Protein AF-A0A1W2BGN9-F1 (afdb_monomer)

Solvent-accessible surface area (backbone atoms only — not comparable to full-atom values): 10386 Å² total; per-residue (Å²): 134,84,78,80,72,72,84,60,75,55,76,46,72,67,52,47,51,52,52,50,52,49,53,53,48,46,47,67,77,37,52,77,79,39,50,66,41,35,51,36,21,44,53,40,49,55,50,46,59,75,46,43,59,67,51,47,56,46,41,65,76,51,52,81,81,44,90,78,50,61,52,50,73,53,83,70,59,63,51,74,54,40,48,52,34,38,30,52,54,71,76,43,70,77,100,63,61,64,51,70,40,65,48,100,88,63,52,59,24,34,68,49,62,49,100,94,43,63,74,58,54,65,88,72,40,35,66,68,77,56,71,68,66,55,75,70,47,44,52,55,51,68,71,40,71,65,69,60,48,52,54,52,50,51,50,52,50,51,41,56,51,39,45,53,52,31,45,58,52,48,54,65,65,47,74,81,110

Organism: NCBI:txid1121400

Structure (mmCIF, N/CA/C/O backbone):
data_AF-A0A1W2BGN9-F1
#
_entry.id   AF-A0A1W2BGN9-F1
#
loop_
_atom_site.group_PDB
_atom_site.id
_atom_site.type_symbol
_atom_site.label_atom_id
_atom_site.label_alt_id
_atom_site.label_comp_id
_atom_site.label_asym_id
_atom_site.label_entity_id
_atom_site.label_seq_id
_atom_site.pdbx_PDB_ins_code
_atom_site.Cartn_x
_atom_site.Cartn_y
_atom_site.Cartn_z
_atom_site.occupancy
_atom_site.B_iso_or_equiv
_atom_site.auth_seq_id
_atom_site.auth_comp_id
_atom_site.auth_asym_id
_atom_site.auth_atom_id
_atom_site.pdbx_PDB_model_num
ATOM 1 N N . MET A 1 1 ? 9.259 30.484 16.133 1.00 34.72 1 MET A N 1
ATOM 2 C CA . MET A 1 1 ? 8.586 29.172 16.224 1.00 34.72 1 MET A CA 1
ATOM 3 C C . MET A 1 1 ? 8.886 28.421 14.941 1.00 34.72 1 MET A C 1
ATOM 5 O O . MET A 1 1 ? 8.302 28.715 13.909 1.00 34.72 1 MET A O 1
ATOM 9 N N . THR A 1 2 ? 9.906 27.571 14.966 1.00 35.53 2 THR A N 1
ATOM 10 C CA . THR A 1 2 ? 10.352 26.779 13.818 1.00 35.53 2 THR A CA 1
ATOM 11 C C . THR A 1 2 ? 9.308 25.706 13.529 1.00 35.53 2 THR A C 1
ATOM 13 O O . THR A 1 2 ? 9.155 24.756 14.292 1.00 35.53 2 THR A O 1
ATOM 16 N N . SER A 1 3 ? 8.550 25.892 12.447 1.00 41.66 3 SER A N 1
ATOM 17 C CA . SER A 1 3 ? 7.684 24.861 11.879 1.00 41.66 3 SER A CA 1
ATOM 18 C C . SER A 1 3 ? 8.555 23.651 11.556 1.00 41.66 3 SER A C 1
ATOM 20 O O . SER A 1 3 ? 9.318 23.681 10.592 1.00 41.66 3 SER A O 1
ATOM 22 N N . GLN A 1 4 ? 8.490 22.600 12.374 1.00 40.00 4 GLN A N 1
ATOM 23 C CA . GLN A 1 4 ? 8.952 21.281 11.962 1.00 40.00 4 GLN A CA 1
ATOM 24 C C . GLN A 1 4 ? 7.988 20.806 10.878 1.00 40.00 4 GLN A C 1
ATOM 26 O O . GLN A 1 4 ? 6.993 20.134 11.147 1.00 40.00 4 GLN A O 1
ATOM 31 N N . THR A 1 5 ? 8.261 21.213 9.642 1.00 46.16 5 THR A N 1
ATOM 32 C CA . THR A 1 5 ? 7.652 20.619 8.462 1.00 46.16 5 THR A CA 1
ATOM 33 C C . THR A 1 5 ? 8.146 19.182 8.441 1.00 46.16 5 THR A C 1
ATOM 35 O O . THR A 1 5 ? 9.273 18.896 8.042 1.00 46.16 5 THR A O 1
ATOM 38 N N . THR A 1 6 ? 7.345 18.276 8.992 1.00 56.75 6 THR A N 1
ATOM 39 C CA . THR A 1 6 ? 7.556 16.847 8.800 1.00 56.75 6 THR A CA 1
ATOM 40 C C . THR A 1 6 ? 7.639 16.626 7.292 1.00 56.75 6 THR A C 1
ATOM 42 O O . THR A 1 6 ? 6.762 17.071 6.555 1.00 56.75 6 THR A O 1
ATOM 45 N N . CYS A 1 7 ? 8.755 16.068 6.821 1.00 74.88 7 CYS A N 1
ATOM 46 C CA . CYS A 1 7 ? 9.012 15.877 5.397 1.00 74.88 7 CYS A CA 1
ATOM 47 C C . CYS A 1 7 ? 8.042 14.810 4.877 1.00 74.88 7 CYS A C 1
ATOM 49 O O . CYS A 1 7 ? 8.311 13.614 4.986 1.00 74.88 7 CYS A O 1
ATOM 51 N N . ILE A 1 8 ? 6.867 15.245 4.417 1.00 82.50 8 ILE A N 1
ATOM 52 C CA . ILE A 1 8 ? 5.877 14.385 3.773 1.00 82.50 8 ILE A CA 1
ATOM 53 C C . ILE A 1 8 ? 6.501 13.921 2.449 1.00 82.50 8 ILE A C 1
ATOM 55 O O . ILE A 1 8 ? 6.816 14.779 1.624 1.00 82.50 8 ILE A O 1
ATOM 59 N N . PRO A 1 9 ? 6.696 12.612 2.216 1.00 86.44 9 PRO A N 1
ATOM 60 C CA . PRO A 1 9 ? 7.229 12.126 0.947 1.00 86.44 9 PRO A CA 1
ATOM 61 C C . PRO A 1 9 ? 6.241 12.413 -0.179 1.00 86.44 9 PRO A C 1
ATOM 63 O O . PRO A 1 9 ? 5.063 12.091 -0.030 1.00 86.44 9 PRO A O 1
ATOM 66 N N . TRP A 1 10 ? 6.704 12.965 -1.300 1.00 90.69 10 TRP A N 1
ATOM 67 C CA . TRP A 1 10 ? 5.844 13.262 -2.451 1.00 90.69 10 TRP A CA 1
ATOM 68 C C . TRP A 1 10 ? 4.665 14.151 -2.039 1.00 90.69 10 TRP A C 1
ATOM 70 O O . TRP A 1 10 ? 3.493 13.776 -2.103 1.00 90.69 10 TRP A O 1
ATOM 80 N N . HIS A 1 11 ? 4.992 15.316 -1.486 1.00 87.56 11 HIS A N 1
ATOM 81 C CA . HIS A 1 11 ? 4.022 16.201 -0.846 1.00 87.56 11 HIS A CA 1
ATOM 82 C C . HIS A 1 11 ? 3.139 16.941 -1.858 1.00 87.56 11 HIS A C 1
ATOM 84 O O . HIS A 1 11 ? 2.014 17.321 -1.533 1.00 87.56 11 HIS A O 1
ATOM 90 N N . ASN A 1 12 ? 3.644 17.161 -3.071 1.00 88.94 12 ASN A N 1
ATOM 91 C CA . ASN A 1 12 ? 2.992 17.973 -4.092 1.00 88.94 12 ASN A CA 1
ATOM 92 C C . ASN A 1 12 ? 2.810 17.213 -5.413 1.00 88.94 12 ASN A C 1
ATOM 94 O O . ASN A 1 12 ? 3.439 16.187 -5.661 1.00 88.94 12 ASN A O 1
ATOM 98 N N . GLU A 1 13 ? 1.943 17.757 -6.266 1.00 89.94 13 GLU A N 1
ATOM 99 C CA . GLU A 1 13 ? 1.585 17.192 -7.572 1.00 89.94 13 GLU A CA 1
ATOM 100 C C . GLU A 1 13 ? 2.807 16.944 -8.469 1.00 89.94 13 GLU A C 1
ATOM 102 O O . GLU A 1 13 ? 2.891 15.913 -9.130 1.00 89.94 13 GLU A O 1
ATOM 107 N N . LYS A 1 14 ? 3.790 17.853 -8.458 1.00 92.38 14 LYS A N 1
ATOM 108 C CA . LYS A 1 14 ? 5.000 17.719 -9.275 1.00 92.38 14 LYS A CA 1
ATOM 109 C C . LYS A 1 14 ? 5.807 16.482 -8.871 1.00 92.38 14 LYS A C 1
ATOM 111 O O . LYS A 1 14 ? 6.185 15.698 -9.733 1.00 92.38 14 LYS A O 1
ATOM 116 N N . GLU A 1 15 ? 6.015 16.272 -7.573 1.00 92.94 15 GLU A N 1
ATOM 117 C CA . GLU A 1 15 ? 6.709 15.083 -7.059 1.00 92.94 15 GLU A CA 1
ATOM 118 C C . GLU A 1 15 ? 5.961 13.782 -7.414 1.00 92.94 15 GLU A C 1
ATOM 120 O O . GLU A 1 15 ? 6.589 12.775 -7.735 1.00 92.94 15 GLU A O 1
ATOM 125 N N . TRP A 1 16 ? 4.623 13.792 -7.425 1.00 93.56 16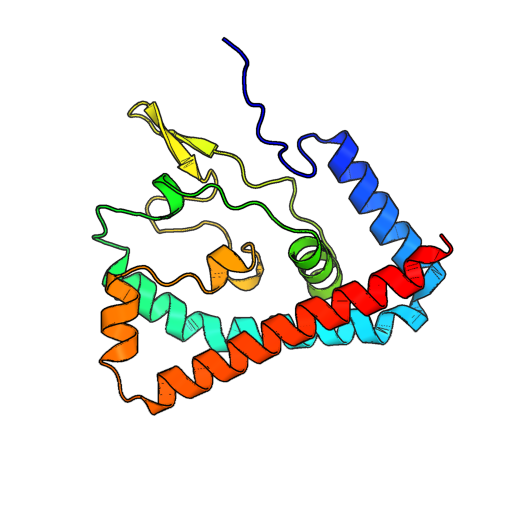 TRP A N 1
ATOM 126 C CA . TRP A 1 16 ? 3.819 12.644 -7.871 1.00 93.56 16 TRP A CA 1
ATOM 127 C C . TRP A 1 16 ? 3.947 12.360 -9.369 1.00 93.56 16 TRP A C 1
ATOM 129 O O . TRP A 1 16 ? 4.056 11.197 -9.776 1.00 93.56 16 TRP A O 1
ATOM 139 N N . GLN A 1 17 ? 3.966 13.406 -10.194 1.00 92.56 17 GLN A N 1
ATOM 140 C CA . GLN A 1 17 ? 4.198 13.284 -11.632 1.00 92.56 17 GLN A CA 1
ATOM 141 C C . GLN A 1 17 ? 5.591 12.718 -11.922 1.00 92.56 17 GLN A C 1
ATOM 143 O O . GLN A 1 17 ? 5.727 11.844 -12.778 1.00 92.56 17 GLN A O 1
ATOM 148 N N . GLU A 1 18 ? 6.607 13.144 -11.167 1.00 94.31 18 GLU A N 1
ATOM 149 C CA . GLU A 1 18 ? 7.974 12.628 -11.280 1.00 94.31 18 GLU A CA 1
ATOM 150 C C . GLU A 1 18 ? 8.055 11.128 -10.954 1.00 94.31 18 GLU A C 1
ATOM 152 O O . GLU A 1 18 ? 8.637 10.376 -11.738 1.00 94.31 18 GLU A O 1
ATOM 157 N N . ILE A 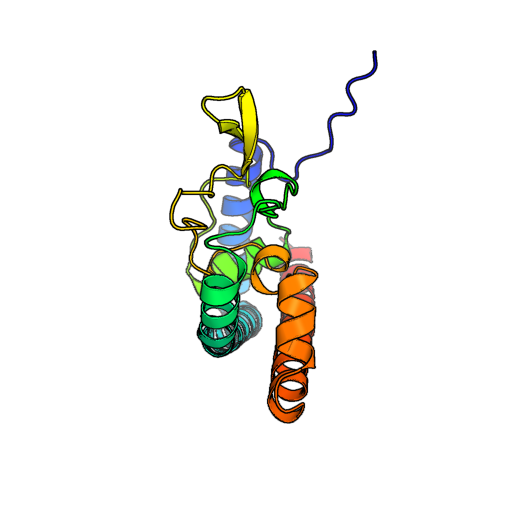1 19 ? 7.418 10.651 -9.873 1.00 94.75 19 ILE A N 1
ATOM 158 C CA . ILE A 1 19 ? 7.355 9.201 -9.583 1.00 94.75 19 ILE 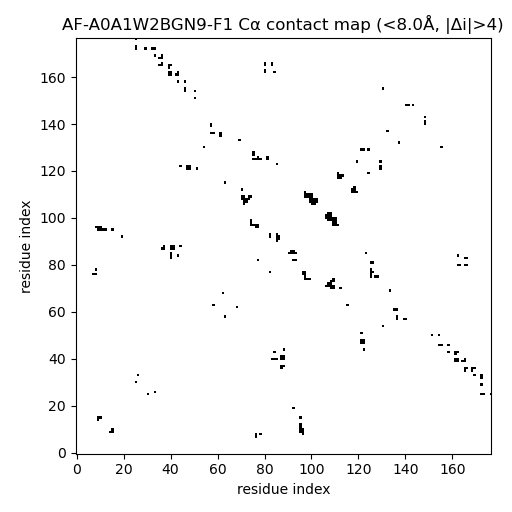A CA 1
ATOM 159 C C . ILE A 1 19 ? 6.652 8.447 -10.707 1.00 94.75 19 ILE A C 1
ATOM 161 O O . ILE A 1 19 ? 7.110 7.380 -11.116 1.00 94.75 19 ILE A O 1
ATOM 165 N N . THR A 1 20 ? 5.520 8.972 -11.177 1.00 94.38 20 THR A N 1
ATOM 166 C CA . THR A 1 20 ? 4.713 8.308 -12.205 1.00 94.38 20 THR A CA 1
ATOM 167 C C . THR A 1 20 ? 5.536 8.138 -13.477 1.00 94.38 20 THR A C 1
ATOM 169 O O . THR A 1 20 ? 5.674 7.025 -13.983 1.00 94.38 20 THR A O 1
ATOM 172 N N . LEU A 1 21 ? 6.185 9.217 -13.927 1.00 94.94 21 LEU A N 1
ATOM 173 C CA . LEU A 1 21 ? 7.069 9.199 -15.087 1.00 94.94 21 LEU A CA 1
ATOM 174 C C . LEU A 1 21 ? 8.262 8.255 -14.891 1.00 94.94 21 LEU A C 1
ATOM 176 O O . LEU A 1 21 ? 8.654 7.558 -15.830 1.00 94.94 21 LEU A O 1
ATOM 180 N N . PHE A 1 22 ? 8.836 8.216 -13.688 1.00 95.44 22 PHE A N 1
ATOM 181 C CA . PHE A 1 22 ? 9.926 7.307 -13.353 1.00 95.44 22 PHE A CA 1
ATOM 182 C C . PHE A 1 22 ? 9.489 5.841 -13.470 1.00 95.44 22 PHE A C 1
ATOM 184 O O . PHE A 1 22 ? 10.146 5.057 -14.157 1.00 95.44 22 PHE A O 1
ATOM 191 N N . PHE A 1 23 ? 8.348 5.473 -12.884 1.00 96.31 23 PHE A N 1
ATOM 192 C CA . PHE A 1 23 ? 7.814 4.110 -12.959 1.00 96.31 23 PHE A CA 1
ATOM 193 C C . PHE A 1 23 ? 7.457 3.715 -14.391 1.00 96.31 23 PHE A C 1
ATOM 195 O O . PHE A 1 23 ? 7.841 2.630 -14.833 1.00 96.31 23 PHE A O 1
ATOM 202 N N . ASP A 1 24 ? 6.808 4.604 -15.143 1.00 95.69 24 ASP A N 1
ATOM 203 C CA . ASP A 1 24 ? 6.480 4.378 -16.551 1.00 95.69 24 ASP A CA 1
ATOM 204 C C . ASP A 1 24 ? 7.738 4.208 -17.412 1.00 95.69 24 ASP A C 1
ATOM 206 O O . ASP A 1 24 ? 7.791 3.340 -18.287 1.00 95.69 24 ASP A O 1
ATOM 210 N N . THR A 1 25 ? 8.781 5.000 -17.152 1.00 95.56 25 THR A N 1
ATOM 211 C CA . THR A 1 25 ? 10.053 4.911 -17.877 1.00 95.56 25 THR A CA 1
ATOM 212 C C . THR A 1 25 ? 10.752 3.590 -17.593 1.00 95.56 25 THR A C 1
ATOM 214 O O . THR A 1 25 ? 11.094 2.877 -18.536 1.00 95.56 25 THR A O 1
ATOM 217 N N . VAL A 1 26 ? 10.895 3.210 -16.320 1.00 95.31 26 VAL A N 1
ATOM 218 C CA . VAL A 1 26 ? 11.497 1.923 -15.938 1.00 95.31 26 VAL A CA 1
ATOM 219 C C . VAL A 1 26 ? 10.686 0.763 -16.519 1.00 95.31 26 VAL A C 1
ATOM 221 O O . VAL A 1 26 ? 11.266 -0.159 -17.092 1.00 95.31 26 VAL A O 1
ATOM 224 N N . LYS A 1 27 ? 9.348 0.831 -16.468 1.00 95.06 27 LYS A N 1
ATOM 225 C CA . LYS A 1 27 ? 8.455 -0.168 -17.073 1.00 95.06 27 LYS A CA 1
ATOM 226 C C . LYS A 1 27 ? 8.654 -0.309 -18.575 1.00 95.06 27 LYS A C 1
ATOM 228 O O . LYS A 1 27 ? 8.687 -1.429 -19.075 1.00 95.06 27 LYS A O 1
ATOM 233 N N . ARG A 1 28 ? 8.802 0.803 -19.292 1.00 94.31 28 ARG A N 1
ATOM 234 C CA . ARG A 1 28 ? 9.023 0.804 -20.742 1.00 94.31 28 ARG A CA 1
ATOM 235 C C . ARG A 1 28 ? 10.402 0.258 -21.115 1.00 94.31 28 ARG A C 1
ATOM 237 O O . ARG A 1 28 ? 10.496 -0.531 -22.047 1.00 94.31 28 ARG A O 1
ATOM 244 N N . VAL A 1 29 ? 11.454 0.668 -20.405 1.00 94.38 29 VAL A N 1
ATOM 245 C CA . VAL A 1 29 ? 12.846 0.289 -20.716 1.00 94.38 29 VAL A CA 1
ATOM 246 C C . VAL A 1 29 ? 13.141 -1.162 -20.321 1.00 94.38 29 VAL A C 1
ATOM 248 O O . VAL A 1 29 ? 13.833 -1.871 -21.047 1.00 94.38 29 VAL A O 1
ATOM 251 N N . HIS A 1 30 ? 12.582 -1.633 -19.204 1.00 93.12 30 HIS A N 1
ATOM 252 C CA . HIS A 1 30 ? 12.888 -2.940 -18.613 1.00 93.12 30 HIS A CA 1
ATOM 253 C C . HIS A 1 30 ? 11.682 -3.887 -18.587 1.00 93.12 30 HIS A C 1
ATOM 255 O O . HIS A 1 30 ? 11.579 -4.716 -17.685 1.00 93.12 30 HIS A O 1
ATOM 261 N N . ALA A 1 31 ? 10.771 -3.779 -19.562 1.00 87.94 31 ALA A N 1
ATOM 262 C CA . ALA A 1 31 ? 9.475 -4.465 -19.555 1.00 87.94 31 ALA A CA 1
ATOM 263 C C . ALA A 1 31 ? 9.561 -5.960 -19.196 1.00 87.94 31 ALA A C 1
ATOM 265 O O . ALA A 1 31 ? 8.872 -6.404 -18.284 1.00 87.94 31 ALA A O 1
ATOM 266 N N . THR A 1 32 ? 10.448 -6.718 -19.849 1.00 89.62 32 THR A N 1
ATOM 267 C CA . THR A 1 32 ? 10.641 -8.157 -19.585 1.00 89.62 32 THR A CA 1
ATOM 268 C C . THR A 1 32 ? 11.406 -8.425 -18.288 1.00 89.62 32 THR A C 1
ATOM 270 O O . THR A 1 32 ? 11.114 -9.368 -17.560 1.00 89.62 32 THR A O 1
ATOM 273 N N . ALA A 1 33 ? 12.377 -7.577 -17.946 1.00 93.75 33 ALA A N 1
ATOM 274 C CA . ALA A 1 33 ? 13.174 -7.740 -16.732 1.00 93.75 33 ALA A CA 1
ATOM 275 C C . ALA A 1 33 ? 12.381 -7.434 -15.445 1.00 93.75 33 ALA A C 1
ATOM 277 O O . ALA A 1 33 ? 12.812 -7.810 -14.354 1.00 93.75 33 ALA A O 1
ATOM 278 N N . LEU A 1 34 ? 11.214 -6.789 -15.563 1.00 95.38 34 LEU A N 1
ATOM 279 C CA . LEU A 1 34 ? 10.298 -6.502 -14.460 1.00 95.38 34 LEU A CA 1
ATOM 280 C C . LEU A 1 34 ? 9.337 -7.644 -14.125 1.00 95.38 34 LEU A C 1
ATOM 282 O O . LEU A 1 34 ? 8.658 -7.549 -13.101 1.00 95.38 34 LEU A O 1
ATOM 286 N N . ASP A 1 35 ? 9.307 -8.732 -14.898 1.00 95.81 35 ASP A N 1
ATOM 287 C CA . ASP A 1 35 ? 8.444 -9.886 -14.613 1.00 95.81 35 ASP A CA 1
ATOM 288 C C . ASP A 1 35 ? 8.549 -10.364 -13.153 1.00 95.81 35 ASP A C 1
ATOM 290 O O . ASP A 1 35 ? 7.510 -10.542 -12.507 1.00 95.81 35 ASP A O 1
ATOM 294 N N . PRO A 1 36 ? 9.750 -10.474 -12.545 1.00 96.62 36 PRO A N 1
ATOM 295 C CA . PRO A 1 36 ? 9.856 -10.805 -11.132 1.00 96.62 36 PRO A CA 1
ATOM 296 C C . PRO A 1 36 ? 9.191 -9.766 -10.221 1.00 96.62 36 PRO A C 1
ATOM 298 O O . PRO A 1 36 ? 8.537 -10.152 -9.261 1.00 96.62 36 PRO A O 1
ATOM 301 N N . VAL A 1 37 ? 9.321 -8.464 -10.492 1.00 97.88 37 VAL A N 1
ATOM 302 C CA . VAL A 1 37 ? 8.690 -7.399 -9.684 1.00 97.88 37 VAL A CA 1
ATOM 303 C C . VAL A 1 37 ? 7.166 -7.535 -9.730 1.00 97.88 37 VAL A C 1
ATOM 305 O O . VAL A 1 37 ? 6.519 -7.547 -8.682 1.00 97.88 37 VAL A O 1
ATOM 308 N N . VAL A 1 38 ? 6.604 -7.743 -10.925 1.00 97.94 38 VAL A N 1
ATOM 309 C CA . VAL A 1 38 ? 5.163 -7.968 -11.127 1.00 97.94 38 VAL A CA 1
ATOM 310 C C . VAL A 1 38 ? 4.690 -9.226 -10.396 1.00 97.94 38 VAL A C 1
ATOM 312 O O . VAL A 1 38 ? 3.648 -9.205 -9.741 1.00 97.94 38 VAL A O 1
ATOM 315 N N . GLN A 1 39 ? 5.460 -10.316 -10.448 1.00 98.12 39 GLN A N 1
ATOM 316 C CA . GLN A 1 39 ? 5.138 -11.548 -9.723 1.00 98.12 39 GLN A CA 1
ATOM 317 C C . GLN A 1 39 ? 5.096 -11.336 -8.205 1.00 98.12 39 GLN A C 1
ATOM 319 O O . GLN A 1 39 ? 4.164 -11.812 -7.559 1.00 98.12 39 GLN A O 1
ATOM 324 N N . HIS A 1 40 ? 6.048 -10.591 -7.629 1.00 98.56 40 HIS A N 1
ATOM 325 C CA . HIS A 1 40 ? 6.033 -10.298 -6.189 1.00 98.56 40 HIS A CA 1
ATOM 326 C C . HIS A 1 40 ? 4.821 -9.435 -5.821 1.00 98.56 40 HIS A C 1
ATOM 328 O O . HIS A 1 40 ? 4.159 -9.718 -4.825 1.00 98.56 40 HIS A O 1
ATOM 334 N N . ALA A 1 41 ? 4.480 -8.432 -6.639 1.00 98.50 41 ALA A N 1
ATOM 335 C CA . ALA A 1 41 ? 3.305 -7.591 -6.412 1.00 98.50 41 ALA A CA 1
ATOM 336 C C . ALA A 1 41 ? 1.994 -8.403 -6.431 1.00 98.50 41 ALA A C 1
ATOM 338 O O . ALA A 1 41 ? 1.148 -8.228 -5.553 1.00 98.50 41 ALA A O 1
ATOM 339 N N . ARG A 1 42 ? 1.852 -9.351 -7.370 1.00 98.12 42 ARG A N 1
ATOM 340 C CA . ARG A 1 42 ? 0.702 -10.273 -7.429 1.00 98.12 42 ARG A CA 1
ATOM 341 C C . ARG A 1 42 ? 0.622 -11.183 -6.205 1.00 98.12 42 ARG A C 1
ATOM 343 O O . ARG A 1 42 ? -0.435 -11.264 -5.589 1.00 98.12 42 ARG A O 1
ATOM 350 N N . GLN A 1 43 ? 1.738 -11.787 -5.798 1.00 98.44 43 GLN A N 1
ATOM 351 C CA . GLN A 1 43 ? 1.784 -12.623 -4.592 1.00 98.44 43 GLN A CA 1
ATOM 352 C C . GLN A 1 43 ? 1.443 -11.830 -3.323 1.00 98.44 43 GLN A C 1
ATOM 354 O O . GLN A 1 43 ? 0.748 -12.333 -2.444 1.00 98.44 43 GLN A O 1
ATOM 359 N N . ILE A 1 44 ? 1.900 -10.577 -3.217 1.00 98.31 44 ILE A N 1
ATOM 360 C CA . ILE A 1 44 ? 1.516 -9.686 -2.114 1.00 98.31 44 ILE A CA 1
ATOM 361 C C . ILE A 1 44 ? 0.002 -9.442 -2.128 1.00 98.31 44 ILE A C 1
ATOM 363 O O . ILE A 1 44 ? -0.622 -9.528 -1.071 1.00 98.31 44 ILE A O 1
ATOM 367 N N . SER A 1 45 ? -0.584 -9.181 -3.301 1.00 97.56 45 SER A N 1
ATOM 368 C CA . SER A 1 45 ? -2.030 -8.979 -3.459 1.00 97.56 45 SER A CA 1
ATOM 369 C C . SER A 1 45 ? -2.826 -10.198 -2.980 1.00 97.56 45 SER A C 1
ATOM 371 O O . SER A 1 45 ? -3.707 -10.065 -2.136 1.00 97.56 45 SER A O 1
ATOM 373 N N . GLU A 1 46 ? -2.449 -11.404 -3.414 1.00 97.31 46 GLU A N 1
ATOM 374 C CA . GLU A 1 46 ? -3.081 -12.664 -2.989 1.00 97.31 46 GLU A CA 1
ATOM 375 C C . GLU A 1 46 ? -2.978 -12.885 -1.472 1.00 97.31 46 GLU A C 1
ATOM 377 O O . GLU A 1 46 ? -3.940 -13.294 -0.814 1.00 97.31 46 GLU A O 1
ATOM 382 N N . LEU A 1 47 ? -1.815 -12.583 -0.884 1.00 96.56 47 LEU A N 1
ATOM 383 C CA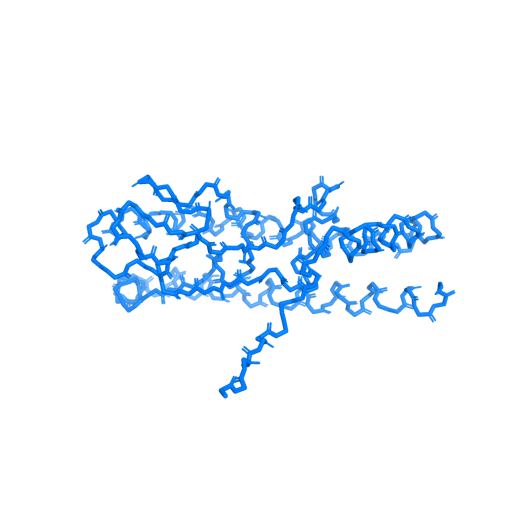 . LEU A 1 47 ? -1.622 -12.685 0.559 1.00 96.56 47 LEU A CA 1
ATOM 384 C C . LEU A 1 47 ? -2.495 -11.675 1.306 1.00 96.56 47 LEU A C 1
ATOM 386 O O . LEU A 1 47 ? -3.150 -12.073 2.270 1.00 96.56 47 LEU A O 1
ATOM 390 N N . PHE A 1 48 ? -2.556 -10.414 0.869 1.00 95.31 48 PHE A N 1
ATOM 391 C CA . PHE A 1 48 ? -3.448 -9.423 1.473 1.00 95.31 48 PHE A CA 1
ATOM 392 C C . PHE A 1 48 ? -4.916 -9.812 1.345 1.00 95.31 48 PHE A C 1
ATOM 394 O O . PHE A 1 48 ? -5.635 -9.717 2.336 1.00 95.31 48 PHE A O 1
ATOM 401 N N . GLU A 1 49 ? -5.346 -10.294 0.181 1.00 94.44 49 GLU A N 1
ATOM 402 C CA . GLU A 1 49 ? -6.715 -10.763 -0.038 1.00 94.44 49 GLU A CA 1
ATOM 403 C C . GLU A 1 49 ? -7.060 -11.866 0.965 1.00 94.44 49 GLU A C 1
ATOM 405 O O . GLU A 1 49 ? -8.069 -11.802 1.663 1.00 94.44 49 GLU A O 1
ATOM 410 N N . SER A 1 50 ? -6.147 -12.820 1.156 1.00 92.56 50 SER A N 1
ATOM 411 C CA . SER A 1 50 ? -6.326 -13.913 2.114 1.00 92.56 50 SER A CA 1
ATOM 412 C C . SER A 1 50 ? -6.306 -13.482 3.592 1.00 92.56 50 SER A C 1
ATOM 414 O O . SER A 1 50 ? -6.708 -14.259 4.460 1.00 92.56 50 SER A O 1
ATOM 416 N N . LEU A 1 51 ? -5.795 -12.283 3.892 1.00 90.62 51 LEU A N 1
ATOM 417 C CA . LEU A 1 51 ? -5.781 -11.676 5.227 1.00 90.62 51 LEU A CA 1
ATOM 418 C C . LEU A 1 51 ? -6.912 -10.657 5.422 1.00 90.62 51 LEU A C 1
ATOM 420 O O . LEU A 1 51 ? -7.160 -10.245 6.557 1.00 90.62 51 LEU A O 1
ATOM 424 N N . SER A 1 52 ? -7.592 -10.252 4.347 1.00 88.25 52 SER A N 1
ATOM 425 C CA . SER A 1 52 ? -8.572 -9.166 4.366 1.00 88.25 52 SER A CA 1
ATOM 426 C C . SER A 1 52 ? -9.741 -9.487 5.289 1.00 88.25 52 SER A C 1
ATOM 428 O O . SER A 1 52 ? -10.009 -8.738 6.227 1.00 88.25 52 SER A O 1
ATOM 430 N N . ARG A 1 53 ? -10.352 -10.659 5.092 1.00 86.75 53 ARG A N 1
ATOM 431 C CA . ARG A 1 53 ? -11.533 -11.089 5.832 1.00 86.75 53 ARG A CA 1
ATOM 432 C C . ARG A 1 53 ? -11.286 -11.225 7.339 1.00 86.75 53 ARG A C 1
ATOM 434 O O . ARG A 1 53 ? -12.013 -10.572 8.082 1.00 86.75 53 ARG A O 1
ATOM 441 N N . PRO A 1 54 ? -10.250 -11.949 7.817 1.00 86.88 54 PRO A N 1
ATOM 442 C CA . PRO A 1 54 ? -9.935 -11.990 9.246 1.00 86.88 54 PRO A CA 1
ATOM 443 C C . PRO A 1 54 ? -9.748 -10.603 9.867 1.00 86.88 54 PRO A C 1
ATOM 445 O O . PRO A 1 54 ? -10.170 -10.356 10.994 1.00 86.88 54 PRO A O 1
ATOM 448 N N . MET A 1 55 ? -9.122 -9.681 9.133 1.00 88.31 55 MET A N 1
ATOM 449 C CA . MET A 1 55 ? -8.916 -8.322 9.621 1.00 88.31 55 MET A CA 1
ATOM 450 C C . MET A 1 55 ? -10.197 -7.486 9.614 1.00 88.31 55 MET A C 1
ATOM 452 O O . MET A 1 55 ? -10.367 -6.638 10.488 1.00 88.31 55 MET A O 1
ATOM 456 N N . ASP A 1 56 ? -11.082 -7.683 8.638 1.00 85.12 56 ASP A N 1
ATOM 457 C CA . ASP A 1 56 ? -12.386 -7.023 8.599 1.00 85.12 56 ASP A CA 1
ATOM 458 C C . ASP A 1 56 ? -13.297 -7.527 9.710 1.00 85.12 56 ASP A C 1
ATOM 460 O O . ASP A 1 56 ? -13.876 -6.701 10.405 1.00 85.12 56 ASP A O 1
ATOM 464 N N . ASP A 1 57 ? -13.320 -8.834 9.975 1.00 85.31 57 ASP A N 1
ATOM 465 C CA . ASP A 1 57 ? -14.068 -9.401 11.099 1.00 85.31 57 ASP A CA 1
ATOM 466 C C . ASP A 1 57 ? -13.568 -8.822 12.441 1.00 85.31 57 ASP A C 1
ATOM 468 O O . ASP A 1 57 ? -14.372 -8.398 13.275 1.00 85.31 57 ASP A O 1
ATOM 472 N N . LEU A 1 58 ? -12.245 -8.694 12.628 1.00 86.19 58 LEU A N 1
ATOM 473 C CA . LEU A 1 58 ? -11.674 -8.003 13.794 1.00 86.19 58 LEU A CA 1
ATOM 474 C C . LEU A 1 58 ? -12.124 -6.539 13.866 1.00 86.19 58 LEU A C 1
ATOM 476 O O . LEU A 1 58 ? -12.542 -6.072 14.925 1.00 86.19 58 LEU A O 1
ATOM 480 N N . CYS A 1 59 ? -12.052 -5.805 12.753 1.00 83.56 59 CYS A N 1
ATOM 481 C CA . CYS A 1 59 ? -12.487 -4.412 12.692 1.00 83.56 59 CYS A CA 1
ATOM 482 C C . CYS A 1 59 ? -13.984 -4.251 12.982 1.00 83.56 59 CYS A C 1
ATOM 484 O O . CYS A 1 59 ? -14.347 -3.320 13.693 1.00 83.56 59 CYS A O 1
ATOM 486 N N . THR A 1 60 ? -14.855 -5.133 12.498 1.00 83.50 60 THR A N 1
ATOM 487 C CA . THR A 1 60 ? -16.299 -5.058 12.757 1.00 83.50 60 THR A CA 1
ATOM 488 C C . THR A 1 60 ? -16.615 -5.218 14.241 1.00 83.50 60 THR A C 1
ATOM 490 O O . THR A 1 60 ? -17.482 -4.516 14.756 1.00 83.50 60 THR A O 1
ATOM 493 N N . VAL A 1 61 ? -15.881 -6.080 14.948 1.00 83.44 61 VAL A N 1
ATOM 494 C CA . VAL A 1 61 ? -16.078 -6.294 16.389 1.00 83.44 61 VAL A CA 1
ATOM 495 C C . VAL A 1 61 ? -15.488 -5.153 17.223 1.00 83.44 61 VAL A C 1
ATOM 497 O O . VAL A 1 61 ? -16.066 -4.784 18.242 1.00 83.44 61 VAL A O 1
ATOM 500 N N . THR A 1 62 ? -14.352 -4.571 16.816 1.00 83.56 62 THR A N 1
ATOM 501 C CA . THR A 1 62 ? -13.651 -3.575 17.647 1.00 83.56 62 THR A CA 1
ATOM 502 C C . THR A 1 62 ? -13.899 -2.124 17.267 1.00 83.56 62 THR A C 1
ATOM 504 O O . THR A 1 62 ? -13.907 -1.267 18.141 1.00 83.56 62 THR A O 1
ATOM 507 N N . CYS A 1 63 ? -14.009 -1.808 15.976 1.00 80.06 63 CYS A N 1
ATOM 508 C CA . CYS A 1 63 ? -13.894 -0.432 15.486 1.00 80.06 63 CYS A CA 1
ATOM 509 C C . CYS A 1 63 ? -15.216 0.337 15.505 1.00 80.06 63 CYS A C 1
ATOM 511 O O . CYS A 1 63 ? -15.172 1.554 15.633 1.00 80.06 63 CYS A O 1
ATOM 513 N N . ILE A 1 64 ? -16.367 -0.336 15.400 1.00 79.56 64 ILE A N 1
ATOM 514 C CA . ILE A 1 64 ? -17.673 0.337 15.281 1.00 79.56 64 ILE A CA 1
ATOM 515 C C . ILE A 1 64 ? -18.034 1.184 16.513 1.00 79.56 64 ILE A C 1
ATOM 517 O O . ILE A 1 64 ? -18.656 2.229 16.375 1.00 79.56 64 ILE A O 1
ATOM 521 N N . ASN A 1 65 ? -17.571 0.766 17.694 1.00 80.31 65 ASN A N 1
ATOM 522 C CA . ASN A 1 65 ? -17.780 1.459 18.969 1.00 80.31 65 ASN A CA 1
ATOM 523 C C . ASN A 1 65 ? -16.457 1.978 19.562 1.00 80.31 65 ASN A C 1
ATOM 525 O O . ASN A 1 65 ? -16.344 2.167 20.770 1.00 80.31 65 ASN A O 1
ATOM 529 N N . CYS A 1 66 ? -15.412 2.121 18.740 1.00 82.81 66 CYS A N 1
ATOM 530 C CA . CYS A 1 66 ? -14.101 2.535 19.224 1.00 82.81 66 CYS A CA 1
ATOM 531 C C . CYS A 1 66 ? -14.058 4.053 19.412 1.00 82.81 66 CYS A C 1
ATOM 533 O O . CYS A 1 66 ? -14.146 4.798 18.442 1.00 82.81 66 CYS A O 1
ATOM 535 N N . GLU A 1 67 ? -13.853 4.507 20.647 1.00 83.88 67 GLU A N 1
ATOM 536 C CA . GLU A 1 67 ? -13.625 5.928 20.957 1.00 83.88 67 GLU A CA 1
ATOM 537 C C . GLU A 1 67 ? -12.201 6.391 20.592 1.00 83.88 67 GLU A C 1
ATOM 539 O O . GLU A 1 67 ? -11.927 7.585 20.510 1.00 83.88 67 GLU A O 1
ATOM 544 N N . ASP A 1 68 ? -11.287 5.444 20.348 1.00 83.75 68 ASP A N 1
ATOM 545 C CA . ASP A 1 68 ? -9.881 5.690 20.021 1.00 83.75 68 ASP A CA 1
ATOM 546 C C . ASP A 1 68 ? -9.518 5.187 18.610 1.00 83.75 68 ASP A C 1
ATOM 548 O O . ASP A 1 68 ? -8.720 4.260 18.417 1.00 83.75 68 ASP A O 1
ATOM 552 N N . ILE A 1 69 ? -10.149 5.778 17.591 1.00 84.25 69 ILE A N 1
ATOM 553 C CA . ILE A 1 69 ? -9.961 5.366 16.197 1.00 84.25 69 ILE A CA 1
ATOM 554 C C . ILE A 1 69 ? -8.555 5.758 15.730 1.00 84.25 69 ILE A C 1
ATOM 556 O O . ILE A 1 69 ? -8.204 6.936 15.641 1.00 84.25 69 ILE A O 1
ATOM 560 N N . CYS A 1 70 ? -7.754 4.774 15.314 1.00 86.25 70 CYS A N 1
ATOM 561 C CA . CYS A 1 70 ? -6.374 5.007 14.876 1.00 86.25 70 CYS A CA 1
ATOM 562 C C . CYS A 1 70 ? -6.261 6.039 13.738 1.00 86.25 70 CYS A C 1
ATOM 564 O O . CYS A 1 70 ? -5.303 6.808 13.705 1.00 86.25 70 CYS A O 1
ATOM 566 N N . CYS A 1 71 ? -7.255 6.120 12.850 1.00 86.00 71 CYS A N 1
ATOM 567 C CA . CYS A 1 71 ? -7.324 7.092 11.758 1.00 86.00 71 CYS A CA 1
ATOM 568 C C . CYS A 1 71 ? -7.517 8.551 12.213 1.00 86.00 71 CYS A C 1
ATOM 570 O O . CYS A 1 71 ? -7.236 9.456 11.428 1.00 86.00 71 CYS A O 1
ATOM 572 N N . GLN A 1 72 ? -7.964 8.802 13.447 1.00 87.62 72 GLN A N 1
ATOM 573 C CA . GLN A 1 72 ? -8.021 10.150 14.026 1.00 87.62 72 GLN A CA 1
ATOM 574 C C . GLN A 1 72 ? -6.655 10.585 14.576 1.00 87.62 72 GLN A C 1
ATOM 576 O O . GLN A 1 72 ? -6.329 11.767 14.610 1.00 87.62 72 GLN A O 1
ATOM 581 N N . LYS A 1 73 ? -5.800 9.631 14.959 1.00 83.06 73 LYS A N 1
ATOM 582 C CA . LYS A 1 73 ? -4.500 9.922 15.578 1.00 83.06 73 LYS A CA 1
ATOM 583 C C . LYS A 1 73 ? -3.347 9.829 14.587 1.00 83.06 73 LYS A C 1
ATOM 585 O O . LYS A 1 73 ? -2.580 10.782 14.427 1.00 83.06 73 LYS A O 1
ATOM 590 N N . ALA A 1 74 ? -3.233 8.705 13.890 1.00 82.19 74 ALA A N 1
ATOM 591 C CA . ALA A 1 74 ? -2.101 8.397 13.034 1.00 82.19 74 ALA A CA 1
ATOM 592 C C . ALA A 1 74 ? -2.197 9.097 11.671 1.00 82.19 74 ALA A C 1
ATOM 594 O O . ALA A 1 74 ? -3.240 9.091 11.017 1.00 82.19 74 ALA A O 1
ATOM 595 N N . THR A 1 75 ? -1.074 9.655 11.221 1.00 81.25 75 THR A N 1
ATOM 596 C CA . THR A 1 75 ? -0.851 9.952 9.803 1.00 81.25 75 THR A CA 1
ATOM 597 C C . THR A 1 75 ? 0.074 8.873 9.268 1.00 81.25 75 THR A C 1
ATOM 599 O O . THR A 1 75 ? 1.228 8.805 9.681 1.00 81.25 75 THR A O 1
ATOM 602 N N . ILE A 1 76 ? -0.432 8.016 8.386 1.00 90.25 76 ILE A N 1
ATOM 603 C CA . ILE A 1 76 ? 0.374 6.997 7.715 1.00 90.25 76 ILE A CA 1
ATOM 604 C C . ILE A 1 76 ? 0.422 7.359 6.241 1.00 90.25 76 ILE A C 1
ATOM 606 O O . ILE A 1 76 ? -0.620 7.458 5.599 1.00 90.25 76 ILE A O 1
ATOM 610 N N . TRP A 1 77 ? 1.628 7.569 5.735 1.00 93.50 77 TRP A N 1
ATOM 611 C CA . TRP A 1 77 ? 1.896 7.843 4.331 1.00 93.50 77 TRP A CA 1
ATOM 612 C C . TRP A 1 77 ? 2.179 6.550 3.579 1.00 93.50 77 TRP A C 1
ATOM 614 O O . TRP A 1 77 ? 2.606 5.566 4.183 1.00 93.50 77 TRP A O 1
ATOM 624 N N . TYR A 1 78 ? 1.956 6.564 2.266 1.00 95.81 78 TYR A N 1
ATOM 625 C CA . TYR A 1 78 ? 2.500 5.514 1.413 1.00 95.81 78 TYR A CA 1
ATOM 626 C C . TYR A 1 78 ? 4.019 5.624 1.411 1.00 95.81 78 TYR A C 1
ATOM 628 O O . TYR A 1 78 ? 4.549 6.708 1.155 1.00 95.81 78 TYR A O 1
ATOM 636 N N . ASP A 1 79 ? 4.695 4.515 1.686 1.00 95.88 79 ASP A N 1
ATOM 637 C CA . ASP A 1 79 ? 6.133 4.395 1.470 1.00 95.88 79 ASP A CA 1
ATOM 638 C C . ASP A 1 79 ? 6.431 3.987 0.011 1.00 95.88 79 ASP A C 1
ATOM 640 O O . ASP A 1 79 ? 5.533 3.684 -0.777 1.00 95.88 79 ASP A O 1
ATOM 644 N N . PHE A 1 80 ? 7.707 3.961 -0.372 1.00 97.12 80 PHE A N 1
ATOM 645 C CA . PHE A 1 80 ? 8.102 3.578 -1.732 1.00 97.12 80 PHE A CA 1
ATOM 646 C C . PHE A 1 80 ? 7.659 2.154 -2.114 1.00 97.12 80 PHE A C 1
ATOM 648 O O . PHE A 1 80 ? 7.264 1.902 -3.252 1.00 97.12 80 PHE A O 1
ATOM 655 N N . LYS A 1 81 ? 7.663 1.221 -1.155 1.00 98.12 81 LYS A N 1
ATOM 656 C CA . LYS A 1 81 ? 7.252 -0.177 -1.361 1.00 98.12 81 LYS A CA 1
ATOM 657 C C . LYS A 1 81 ? 5.751 -0.289 -1.581 1.00 98.12 81 LYS A C 1
ATOM 659 O O . LYS A 1 81 ? 5.326 -1.153 -2.345 1.00 98.12 81 LYS A O 1
ATOM 664 N N . ASP A 1 82 ? 4.959 0.561 -0.932 1.00 98.00 82 ASP A N 1
ATOM 665 C CA . ASP A 1 82 ? 3.529 0.689 -1.191 1.00 98.00 82 ASP A CA 1
ATOM 666 C C . ASP A 1 82 ? 3.298 1.153 -2.626 1.00 98.00 82 ASP A C 1
ATOM 668 O O . ASP A 1 82 ? 2.522 0.526 -3.339 1.00 98.00 82 ASP A O 1
ATOM 672 N N . LEU A 1 83 ? 4.011 2.190 -3.081 1.00 98.06 83 LEU A N 1
ATOM 673 C CA . LEU A 1 83 ? 3.866 2.693 -4.451 1.00 98.06 83 LEU A CA 1
ATOM 674 C C . LEU A 1 83 ? 4.247 1.639 -5.492 1.00 98.06 83 LEU A C 1
ATOM 676 O O . LEU A 1 83 ? 3.504 1.442 -6.452 1.00 98.06 83 LEU A O 1
ATOM 680 N N . LEU A 1 84 ? 5.358 0.924 -5.283 1.00 98.44 84 LEU A N 1
ATOM 681 C CA . LEU A 1 84 ? 5.759 -0.190 -6.146 1.00 98.44 84 LEU A CA 1
ATOM 682 C C . LEU A 1 84 ? 4.670 -1.261 -6.214 1.00 98.44 84 LEU A C 1
ATOM 684 O O . LEU A 1 84 ? 4.274 -1.675 -7.301 1.00 98.44 84 LEU A O 1
ATOM 688 N N . TYR A 1 85 ? 4.165 -1.693 -5.059 1.00 98.62 85 TYR A N 1
ATOM 689 C CA . TYR A 1 85 ? 3.116 -2.702 -5.007 1.00 98.62 85 TYR A CA 1
ATOM 690 C C . TYR A 1 85 ? 1.856 -2.221 -5.735 1.00 98.62 85 TYR A C 1
ATOM 692 O O . TYR A 1 85 ? 1.361 -2.935 -6.602 1.00 98.62 85 TYR A O 1
ATOM 700 N N . LEU A 1 86 ? 1.374 -1.007 -5.452 1.00 98.19 86 LEU A N 1
ATOM 701 C CA . LEU A 1 86 ? 0.154 -0.479 -6.062 1.00 98.19 86 LEU A CA 1
ATOM 702 C C . LEU A 1 86 ? 0.283 -0.369 -7.585 1.00 98.19 86 LEU A C 1
ATOM 704 O O . LEU A 1 86 ? -0.592 -0.824 -8.325 1.00 98.19 86 LEU A O 1
ATOM 708 N N . TYR A 1 87 ? 1.410 0.159 -8.060 1.00 98.19 87 TYR A N 1
ATOM 709 C CA . TYR A 1 87 ? 1.655 0.317 -9.486 1.00 98.19 87 TYR A CA 1
ATOM 710 C C . TYR A 1 87 ? 1.779 -1.031 -10.207 1.00 98.19 87 TYR A C 1
ATOM 712 O O . TYR A 1 87 ? 1.154 -1.226 -11.248 1.00 98.19 87 TYR A O 1
ATOM 720 N N . PHE A 1 88 ? 2.532 -1.994 -9.667 1.00 97.81 88 PHE A N 1
ATOM 721 C CA . PHE A 1 88 ? 2.750 -3.281 -10.342 1.00 97.81 88 PHE A CA 1
ATOM 722 C C . PHE A 1 88 ? 1.626 -4.306 -10.128 1.00 97.81 88 PHE A C 1
ATOM 724 O O . PHE A 1 88 ? 1.477 -5.206 -10.956 1.00 97.81 88 PHE A O 1
ATOM 731 N N . ALA A 1 89 ? 0.813 -4.171 -9.075 1.00 97.19 89 ALA A N 1
ATOM 732 C CA . ALA A 1 89 ? -0.367 -5.010 -8.856 1.00 97.19 89 ALA A CA 1
ATOM 733 C C . ALA A 1 89 ? -1.612 -4.482 -9.589 1.00 97.19 89 ALA A C 1
ATOM 735 O O . ALA A 1 89 ? -2.358 -5.281 -10.153 1.00 97.19 89 ALA A O 1
ATOM 736 N N . PHE A 1 90 ? -1.830 -3.160 -9.615 1.00 96.06 90 PHE A N 1
ATOM 737 C CA . PHE A 1 90 ? -3.065 -2.552 -10.140 1.00 96.06 90 PHE A CA 1
ATOM 738 C C . PHE A 1 90 ? -2.865 -1.687 -11.385 1.00 96.06 90 PHE A C 1
ATOM 740 O O . PHE A 1 90 ? -3.842 -1.221 -11.967 1.00 96.06 90 PHE A O 1
ATOM 747 N N . GLY A 1 91 ? -1.621 -1.443 -11.799 1.00 94.56 91 GLY A N 1
ATOM 748 C CA . GLY A 1 91 ? -1.313 -0.604 -12.958 1.00 94.56 91 GLY A CA 1
ATOM 749 C C . GLY A 1 91 ? -1.516 0.893 -12.722 1.00 94.56 91 GLY A C 1
ATOM 750 O O . GLY A 1 91 ? -1.543 1.644 -13.692 1.00 94.56 91 GLY A O 1
ATOM 751 N N . ARG A 1 92 ? -1.688 1.335 -11.468 1.00 94.31 92 ARG A N 1
ATOM 752 C CA . ARG A 1 92 ? -1.917 2.744 -11.122 1.00 94.31 92 ARG A CA 1
ATOM 753 C C . ARG A 1 92 ? -1.320 3.115 -9.770 1.00 94.31 92 ARG A C 1
ATOM 755 O O . ARG A 1 92 ? -1.277 2.296 -8.856 1.00 94.31 92 ARG A O 1
ATOM 762 N N . LEU A 1 93 ? -0.921 4.376 -9.642 1.00 95.44 93 LEU A N 1
ATOM 763 C CA . LEU A 1 93 ? -0.578 4.998 -8.365 1.00 95.44 93 LEU A CA 1
ATOM 764 C C . LEU A 1 93 ? -1.827 5.622 -7.718 1.00 95.44 93 LEU A C 1
ATOM 766 O O . LEU A 1 93 ? -2.815 5.894 -8.409 1.00 95.44 93 LEU A O 1
ATOM 770 N N . PRO A 1 94 ? -1.827 5.834 -6.390 1.00 93.94 94 PRO A N 1
ATOM 771 C CA . PRO A 1 94 ? -2.846 6.661 -5.759 1.00 93.94 94 PRO A CA 1
ATOM 772 C C . PRO A 1 94 ? -2.740 8.104 -6.275 1.00 93.94 94 PRO A C 1
ATOM 774 O O . PRO A 1 94 ? -1.670 8.551 -6.670 1.00 93.94 94 PRO A O 1
ATOM 777 N N . ALA A 1 95 ? -3.840 8.857 -6.214 1.00 90.25 95 ALA A N 1
ATOM 778 C CA . ALA A 1 95 ? -3.881 10.257 -6.661 1.00 90.25 95 ALA A CA 1
ATOM 779 C C . ALA A 1 95 ? -3.017 11.219 -5.819 1.00 90.25 95 ALA A C 1
ATOM 781 O O . ALA A 1 95 ? -2.953 12.405 -6.110 1.00 90.25 95 ALA A O 1
ATOM 782 N N . GLY A 1 96 ? -2.425 10.740 -4.726 1.00 92.38 96 GLY A N 1
ATOM 783 C CA . GLY A 1 96 ? -1.642 11.554 -3.813 1.00 92.38 96 GLY A CA 1
ATOM 784 C C . GLY A 1 96 ? -1.378 10.852 -2.485 1.00 92.38 96 GLY A C 1
ATOM 785 O O . GLY A 1 96 ? -1.886 9.755 -2.215 1.00 92.38 96 GLY A O 1
ATOM 786 N N . GLN A 1 97 ? -0.606 11.517 -1.625 1.00 93.31 97 GLN A N 1
ATOM 787 C CA . GLN A 1 97 ? -0.351 11.048 -0.266 1.00 93.31 97 GLN A CA 1
ATOM 788 C C . GLN A 1 97 ? -1.607 11.062 0.603 1.00 93.31 97 GLN A C 1
ATOM 790 O O . GLN A 1 97 ? -2.574 11.795 0.372 1.00 93.31 97 GLN A O 1
ATOM 795 N N . ILE A 1 98 ? -1.568 10.279 1.681 1.00 92.12 98 ILE A N 1
ATOM 796 C CA . ILE A 1 98 ? -2.598 10.369 2.710 1.00 92.12 98 ILE A CA 1
ATOM 797 C C . ILE A 1 98 ? -2.441 11.672 3.499 1.00 92.12 98 ILE A C 1
ATOM 799 O O . ILE A 1 98 ? -1.522 11.840 4.297 1.00 92.12 98 ILE A O 1
ATOM 803 N N . ALA A 1 99 ? -3.383 12.588 3.286 1.00 89.44 99 ALA A N 1
ATOM 804 C CA . ALA A 1 99 ? -3.522 13.826 4.042 1.00 89.44 99 ALA A CA 1
ATOM 805 C C . ALA A 1 99 ? -4.469 13.688 5.248 1.00 89.44 99 ALA A C 1
ATOM 807 O O . ALA A 1 99 ? -5.316 12.786 5.306 1.00 89.44 99 ALA A O 1
ATOM 808 N N . LYS A 1 100 ? -4.356 14.636 6.183 1.00 89.31 100 LYS A N 1
ATOM 809 C C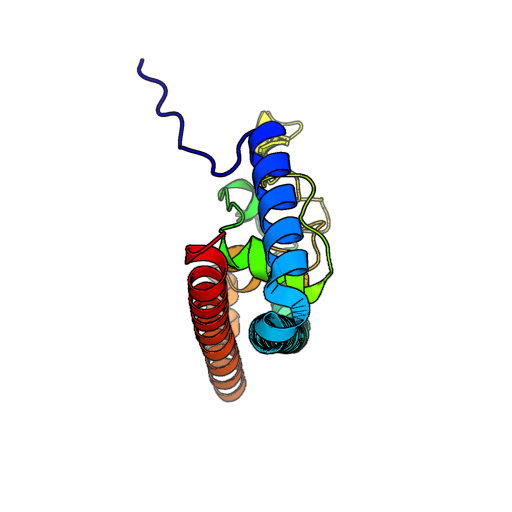A . LYS A 1 100 ? -5.350 14.876 7.234 1.00 89.31 100 LYS A CA 1
ATOM 810 C C . LYS A 1 100 ? -6.316 15.985 6.809 1.00 89.31 100 LYS A C 1
ATOM 812 O O . LYS A 1 100 ? -5.914 16.922 6.128 1.00 89.31 100 LYS A O 1
ATOM 817 N N . HIS A 1 101 ? -7.565 15.890 7.247 1.00 88.38 101 HIS A N 1
ATOM 818 C CA . HIS A 1 101 ? -8.567 16.952 7.145 1.00 88.38 101 HIS A CA 1
ATOM 819 C C . HIS A 1 101 ? -9.160 17.233 8.526 1.00 88.38 101 HIS A C 1
ATOM 821 O O . HIS A 1 101 ? -9.057 16.391 9.417 1.00 88.38 101 HIS A O 1
ATOM 827 N N . LYS A 1 102 ? -9.763 18.411 8.705 1.00 89.69 102 LYS A N 1
ATOM 828 C CA . LYS A 1 102 ? -10.514 18.729 9.922 1.00 89.69 102 LYS A CA 1
ATOM 829 C C . LYS A 1 102 ? -11.929 18.173 9.816 1.00 89.69 102 LYS A C 1
ATOM 831 O O . LYS A 1 102 ? -12.587 18.386 8.800 1.00 89.69 102 LYS A O 1
ATOM 836 N N . ASP A 1 103 ? -12.380 17.486 10.853 1.00 85.25 103 ASP A N 1
ATOM 837 C CA . ASP A 1 103 ? -13.783 17.125 11.022 1.00 85.25 103 ASP A CA 1
ATOM 838 C C . ASP A 1 103 ? -14.636 18.365 11.405 1.00 85.25 103 ASP A C 1
ATOM 840 O O . ASP A 1 103 ? -14.079 19.448 11.632 1.00 85.25 103 ASP A O 1
ATOM 844 N N . PRO A 1 104 ? -15.978 18.251 11.497 1.00 85.50 104 PRO A N 1
ATOM 845 C CA . PRO A 1 104 ? -16.851 19.365 11.891 1.00 85.50 104 PRO A CA 1
ATOM 846 C C . PRO A 1 104 ? -16.562 19.960 13.279 1.00 85.50 104 PRO A C 1
ATOM 848 O O . PRO A 1 104 ? -16.968 21.086 13.552 1.00 85.50 104 PRO A O 1
ATOM 851 N N . THR A 1 105 ? -15.866 19.226 14.151 1.00 85.56 105 THR A N 1
ATOM 852 C CA . THR A 1 105 ? -15.466 19.675 15.496 1.00 85.56 105 THR A CA 1
ATOM 853 C C . THR A 1 105 ? -14.075 20.316 15.515 1.00 85.56 105 THR A C 1
ATOM 855 O O . THR A 1 105 ? -13.648 20.859 16.531 1.00 85.56 105 THR A O 1
ATOM 858 N N . GLY A 1 106 ? -13.373 20.303 14.378 1.00 85.38 106 GLY A N 1
ATOM 859 C CA . GLY A 1 106 ? -12.042 20.873 14.206 1.00 85.38 106 GLY A CA 1
ATOM 860 C C . GLY A 1 106 ? -10.889 19.896 14.454 1.00 85.38 106 GLY A C 1
ATOM 861 O O . GLY A 1 106 ? -9.730 20.309 14.339 1.00 85.38 106 GLY A O 1
ATOM 862 N N . HIS A 1 107 ? -11.160 18.619 14.744 1.00 86.38 107 HIS A N 1
ATOM 863 C CA . HIS A 1 107 ? -10.126 17.606 14.953 1.00 86.38 107 HIS A CA 1
ATOM 864 C C . HIS A 1 107 ? -9.551 17.100 13.630 1.00 86.38 107 HIS A C 1
ATOM 866 O O . HIS A 1 107 ? -10.269 16.860 12.662 1.00 86.38 107 HIS A O 1
ATOM 872 N N . LEU A 1 108 ? -8.229 16.920 13.582 1.00 88.94 108 LEU A N 1
ATOM 873 C CA . LEU A 1 108 ? -7.552 16.404 12.397 1.00 88.94 108 LEU A CA 1
ATOM 874 C C . LEU A 1 108 ? -7.661 14.881 12.317 1.00 88.94 108 LEU A C 1
ATOM 876 O O . LEU A 1 108 ? -7.141 14.187 13.182 1.00 88.94 108 LEU A O 1
ATOM 880 N N . GLN A 1 109 ? -8.207 14.363 11.222 1.00 90.44 109 GLN A N 1
ATOM 881 C CA . GLN A 1 109 ? -8.335 12.930 10.961 1.00 90.44 109 GLN A CA 1
ATOM 882 C C . GLN A 1 109 ? -7.903 12.573 9.536 1.00 90.44 109 GLN A C 1
ATOM 884 O O . GLN A 1 109 ? -7.861 13.422 8.642 1.00 90.44 109 GLN A O 1
ATOM 889 N N . CYS A 1 110 ? -7.573 11.304 9.301 1.00 91.94 110 CYS A N 1
ATOM 890 C CA . CYS A 1 110 ? -7.258 10.789 7.972 1.00 91.94 110 CYS A CA 1
ATOM 891 C C . CYS A 1 110 ? -8.386 11.119 6.982 1.00 91.94 110 CYS A C 1
ATOM 893 O O . CYS A 1 110 ? -9.550 10.822 7.239 1.00 91.94 110 CYS A O 1
ATOM 895 N N . HIS A 1 111 ? -8.056 11.687 5.820 1.00 91.44 111 HIS A N 1
ATOM 896 C CA . HIS A 1 111 ? -9.050 12.015 4.786 1.00 91.44 111 HIS A CA 1
ATOM 897 C C . HIS A 1 111 ? -9.701 10.799 4.114 1.00 91.44 111 HIS A C 1
ATOM 899 O O . HIS A 1 111 ? -10.625 10.953 3.322 1.00 91.44 111 HIS A O 1
ATOM 905 N N . LYS A 1 112 ? -9.222 9.588 4.416 1.00 92.31 112 LYS A N 1
ATOM 906 C CA . LYS A 1 112 ? -9.851 8.332 3.997 1.00 92.31 112 LYS A CA 1
ATOM 907 C C . LYS A 1 112 ? -10.832 7.778 5.035 1.00 92.31 112 LYS A C 1
ATOM 909 O O . LYS A 1 112 ? -11.438 6.749 4.762 1.00 92.31 112 LYS A O 1
ATOM 914 N N . LEU A 1 113 ? -10.973 8.395 6.211 1.00 89.44 113 LEU A N 1
ATOM 915 C CA . LEU A 1 113 ? -11.924 7.957 7.233 1.00 89.44 113 LEU A CA 1
ATOM 916 C C . LEU A 1 113 ? -13.344 8.425 6.883 1.00 89.44 113 LEU A C 1
ATOM 918 O O . LEU A 1 113 ? -13.580 9.617 6.706 1.00 89.44 113 LEU A O 1
ATOM 922 N N . LEU A 1 114 ? -14.276 7.478 6.820 1.00 86.31 114 LEU A N 1
ATOM 923 C CA . LEU A 1 114 ? -15.719 7.677 6.720 1.00 86.31 114 LEU A CA 1
ATOM 924 C C . LEU A 1 114 ? -16.400 7.187 8.008 1.00 86.31 114 LEU A C 1
ATOM 926 O O . LEU A 1 114 ? -15.796 6.414 8.757 1.00 86.31 114 LEU A O 1
ATOM 930 N N . PRO A 1 115 ? -17.679 7.539 8.244 1.00 82.81 115 PRO A N 1
ATOM 931 C CA . PRO A 1 115 ? -18.441 7.006 9.376 1.00 82.81 115 PRO A CA 1
ATOM 932 C C . PRO A 1 115 ? -18.510 5.470 9.410 1.00 82.81 115 PRO A C 1
ATOM 934 O O . PRO A 1 115 ? -18.610 4.878 10.476 1.00 82.81 115 PRO A O 1
ATOM 937 N N . THR A 1 116 ? -18.425 4.818 8.247 1.00 79.94 116 THR A N 1
ATOM 938 C CA . THR A 1 116 ? -18.457 3.354 8.099 1.00 79.94 116 THR A CA 1
ATOM 939 C C . THR A 1 116 ? -17.069 2.702 8.082 1.00 79.94 116 THR A C 1
ATOM 941 O O . THR A 1 116 ? -16.961 1.496 7.869 1.00 79.94 116 THR A O 1
ATOM 944 N N . GLY A 1 117 ? -15.997 3.470 8.306 1.00 82.50 117 GLY A N 1
ATOM 945 C CA . GLY A 1 117 ? -14.616 2.988 8.289 1.00 82.50 117 GLY A CA 1
ATOM 946 C C . GLY A 1 117 ? -13.774 3.617 7.181 1.00 82.50 117 GLY A C 1
ATOM 947 O O . GLY A 1 117 ? -14.050 4.709 6.699 1.00 82.50 117 GLY A O 1
ATOM 948 N N . CYS A 1 118 ? -12.682 2.961 6.797 1.00 87.69 118 CYS A N 1
ATOM 949 C CA . CYS A 1 118 ? -11.777 3.505 5.784 1.00 87.69 118 CYS A CA 1
ATOM 950 C C . CYS A 1 118 ? -12.349 3.316 4.370 1.00 87.69 118 CYS A C 1
ATOM 952 O O . CYS A 1 118 ? -12.690 2.197 3.995 1.00 87.69 118 CYS A O 1
ATOM 954 N N . LEU A 1 119 ? -12.369 4.390 3.575 1.00 90.19 119 LEU A N 1
ATOM 955 C CA . LEU A 1 119 ? -12.766 4.401 2.162 1.00 90.19 119 LEU A CA 1
ATOM 956 C C . LEU A 1 119 ? -11.886 3.490 1.291 1.00 90.19 119 LEU A C 1
ATOM 958 O O . LEU A 1 119 ? -12.342 2.986 0.271 1.00 90.19 119 LEU A O 1
ATOM 962 N N . LEU A 1 120 ? -10.617 3.298 1.663 1.00 91.94 120 LEU A N 1
ATOM 963 C CA . LEU A 1 120 ? -9.704 2.442 0.908 1.00 91.94 120 LEU A CA 1
ATOM 964 C C . LEU A 1 120 ? -9.958 0.966 1.217 1.00 91.94 120 LEU A C 1
ATOM 966 O O . LEU A 1 120 ? -10.029 0.572 2.391 1.00 91.94 120 LEU A O 1
ATOM 970 N N . SER A 1 121 ? -9.977 0.137 0.172 1.00 91.06 121 SER A N 1
ATOM 971 C CA . SER A 1 121 ? -9.873 -1.315 0.321 1.00 91.06 121 SER A CA 1
ATOM 972 C C . SER A 1 121 ? -8.549 -1.682 1.005 1.00 91.06 121 SER A C 1
ATOM 974 O 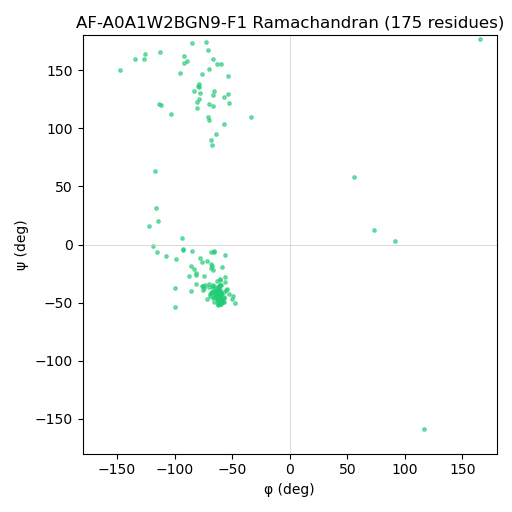O . SER A 1 121 ? -7.573 -0.931 0.944 1.00 91.06 121 SER A O 1
ATOM 976 N N . ARG A 1 122 ? -8.469 -2.837 1.676 1.00 90.94 122 ARG A N 1
ATOM 977 C CA . ARG A 1 122 ? -7.211 -3.267 2.325 1.00 90.94 122 ARG A CA 1
ATOM 978 C C . ARG A 1 122 ? -6.058 -3.447 1.348 1.00 90.94 122 ARG A C 1
ATOM 980 O O . ARG A 1 122 ? -4.914 -3.216 1.729 1.00 90.94 122 ARG A O 1
ATOM 987 N N . LEU A 1 123 ? -6.382 -3.815 0.114 1.00 94.94 123 LEU A N 1
ATOM 988 C CA . LEU A 1 123 ? -5.435 -3.946 -0.981 1.00 94.94 123 LEU A CA 1
ATOM 989 C C . LEU A 1 123 ? -4.822 -2.611 -1.403 1.00 94.94 123 LEU A C 1
ATOM 991 O O . LEU A 1 123 ? -3.762 -2.623 -2.011 1.00 94.94 123 LEU A O 1
ATOM 995 N N . GLU A 1 124 ? -5.467 -1.484 -1.103 1.00 95.62 124 GLU A N 1
ATOM 996 C CA . GLU A 1 124 ? -5.013 -0.150 -1.509 1.00 95.62 124 GLU A CA 1
ATOM 997 C C . GLU A 1 124 ? -4.446 0.680 -0.355 1.00 95.62 124 GLU A C 1
ATOM 999 O O . GLU A 1 124 ? -3.889 1.749 -0.581 1.00 95.62 124 GLU A O 1
ATOM 1004 N N . ARG A 1 125 ? -4.604 0.229 0.893 1.00 94.69 125 ARG A N 1
ATOM 1005 C CA . ARG A 1 125 ? -4.086 0.932 2.074 1.00 94.69 125 ARG A CA 1
ATOM 1006 C C . ARG A 1 125 ? -2.552 0.851 2.125 1.00 94.69 125 ARG 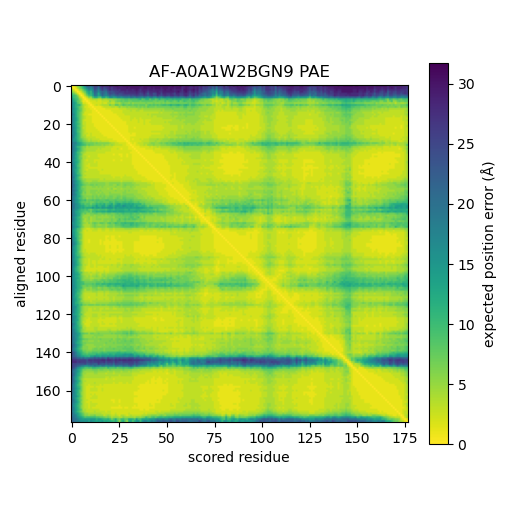A C 1
ATOM 1008 O O . ARG A 1 125 ? -1.989 -0.155 1.693 1.00 94.69 125 ARG A O 1
ATOM 1015 N N . PRO A 1 126 ? -1.866 1.847 2.725 1.00 95.69 126 PRO A N 1
ATOM 1016 C CA . PRO A 1 126 ? -0.456 1.698 3.067 1.00 95.69 126 PRO A CA 1
ATOM 1017 C C . PRO A 1 126 ? -0.256 0.444 3.907 1.00 95.69 126 PRO A C 1
ATOM 1019 O O . PRO A 1 126 ? -1.097 0.138 4.760 1.00 95.69 126 PRO A O 1
ATOM 1022 N N . PHE A 1 127 ? 0.871 -0.244 3.735 1.00 95.56 127 PHE A N 1
ATOM 1023 C CA . PHE A 1 127 ? 1.106 -1.529 4.386 1.00 95.56 127 PHE A CA 1
ATOM 1024 C C . PHE A 1 127 ? 0.823 -1.496 5.887 1.00 95.56 127 PHE A C 1
ATOM 1026 O O . PHE A 1 127 ? 0.108 -2.356 6.391 1.00 95.56 127 PHE A O 1
ATOM 1033 N N . VAL A 1 128 ? 1.317 -0.478 6.600 1.00 92.38 128 VAL A N 1
ATOM 1034 C CA . VAL A 1 128 ? 1.097 -0.323 8.049 1.00 92.38 128 VAL A CA 1
ATOM 1035 C C . VAL A 1 128 ? -0.394 -0.273 8.399 1.00 92.38 128 VAL A C 1
ATOM 1037 O O . VAL A 1 128 ? -0.814 -0.915 9.358 1.00 92.38 128 VAL A O 1
ATOM 1040 N N . CYS A 1 129 ? -1.216 0.415 7.603 1.00 91.06 129 CYS A N 1
ATOM 1041 C CA . CYS A 1 129 ? -2.665 0.479 7.808 1.00 91.06 129 CYS A CA 1
ATOM 1042 C C . CYS A 1 129 ? -3.377 -0.859 7.553 1.00 91.06 129 CYS A C 1
ATOM 1044 O O . CYS A 1 129 ? -4.500 -1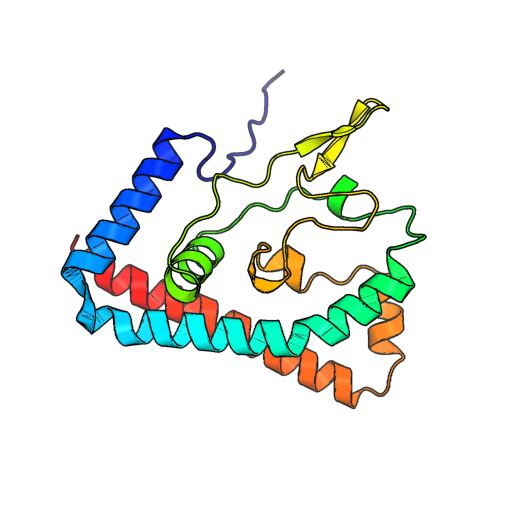.045 8.025 1.00 91.06 129 CYS A O 1
ATOM 1046 N N . THR A 1 130 ? -2.762 -1.781 6.813 1.00 88.50 130 THR A N 1
ATOM 1047 C CA . THR A 1 130 ? -3.368 -3.074 6.469 1.00 88.50 130 THR A CA 1
ATOM 1048 C C . THR A 1 130 ? -3.247 -4.103 7.590 1.00 88.50 130 THR A C 1
ATOM 1050 O O . THR A 1 130 ? -4.178 -4.888 7.767 1.00 88.50 130 THR A O 1
ATOM 1053 N N . TRP A 1 131 ? -2.156 -4.088 8.367 1.00 86.06 131 TRP A N 1
ATOM 1054 C CA . TRP A 1 131 ? -1.881 -5.086 9.420 1.00 86.06 131 TRP A CA 1
ATOM 1055 C C . TRP A 1 131 ? -1.769 -4.517 10.838 1.00 86.06 131 TRP A C 1
ATOM 1057 O O . TRP A 1 131 ? -1.546 -5.281 11.777 1.00 86.06 131 TRP A O 1
ATOM 1067 N N . TYR A 1 132 ? -1.896 -3.200 11.026 1.00 87.75 132 TYR A N 1
ATOM 1068 C CA . TYR A 1 132 ? -1.925 -2.622 12.367 1.00 87.75 132 TYR A CA 1
ATOM 1069 C C . TYR A 1 132 ? -3.063 -3.233 13.196 1.00 87.75 132 TYR A C 1
ATOM 1071 O O . TYR A 1 132 ? -4.221 -3.209 12.784 1.00 87.75 132 TYR A O 1
ATOM 1079 N N . LEU A 1 133 ? -2.711 -3.740 14.379 1.00 87.44 133 LEU A N 1
ATOM 1080 C CA . LEU A 1 133 ? -3.649 -4.217 15.392 1.00 87.44 133 LEU A CA 1
ATOM 1081 C C . LEU A 1 133 ? -3.605 -3.273 16.595 1.00 87.44 133 LEU A C 1
ATOM 1083 O O . LEU A 1 133 ? -2.551 -3.120 17.227 1.00 87.44 133 LEU A O 1
ATOM 1087 N N . CYS A 1 134 ? -4.740 -2.661 16.935 1.00 86.12 134 CYS A N 1
ATOM 1088 C CA . CYS A 1 134 ? -4.865 -1.870 18.162 1.00 86.12 134 CYS A CA 1
ATOM 1089 C C . CYS A 1 134 ? -4.866 -2.784 19.411 1.00 86.12 134 CYS A C 1
ATOM 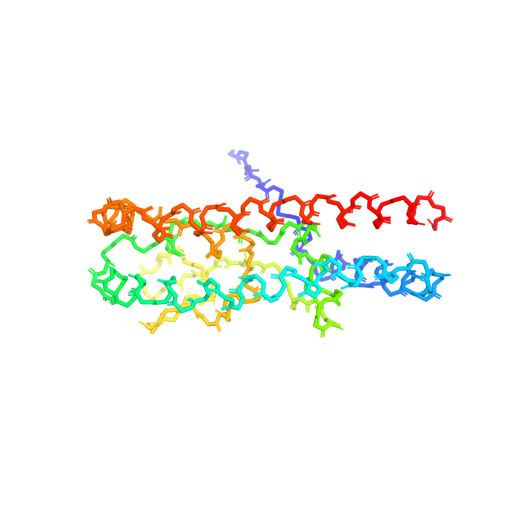1091 O O . CYS A 1 134 ? -5.021 -4.000 19.274 1.00 86.12 134 CYS A O 1
ATOM 1093 N N . PRO A 1 135 ? -4.708 -2.251 20.640 1.00 87.19 135 PRO A N 1
ATOM 1094 C CA . PRO A 1 135 ? -4.707 -3.069 21.858 1.00 87.19 135 PRO A CA 1
ATOM 1095 C C . PRO A 1 135 ? -5.927 -3.997 21.995 1.00 87.19 135 PRO A C 1
ATOM 1097 O O . PRO A 1 135 ? -5.755 -5.177 22.294 1.00 87.19 135 PRO A O 1
ATOM 1100 N N . ALA A 1 136 ? -7.132 -3.508 21.681 1.00 86.12 136 ALA A N 1
ATOM 1101 C CA . ALA A 1 136 ? -8.357 -4.312 21.719 1.00 86.12 136 ALA A CA 1
ATOM 1102 C C . ALA A 1 136 ? -8.335 -5.463 20.694 1.00 86.12 136 ALA A C 1
ATOM 1104 O O . ALA A 1 136 ? -8.636 -6.609 21.025 1.00 86.12 136 ALA A O 1
ATOM 1105 N N . GLN A 1 137 ? -7.902 -5.187 19.459 1.00 87.81 137 GLN A N 1
ATOM 1106 C CA . GLN A 1 137 ? -7.764 -6.211 18.419 1.00 87.81 137 GLN A CA 1
ATOM 1107 C C . GLN A 1 137 ? -6.698 -7.243 18.773 1.00 87.81 137 GLN A C 1
ATOM 1109 O O . GLN A 1 137 ? -6.913 -8.430 18.556 1.00 87.81 137 GLN A O 1
ATOM 1114 N N . LYS A 1 138 ? -5.570 -6.817 19.357 1.00 87.69 138 LYS A N 1
ATOM 1115 C CA . LYS A 1 138 ? -4.532 -7.735 19.846 1.00 87.69 138 LYS A CA 1
ATOM 1116 C C . LYS A 1 138 ? -5.086 -8.681 20.903 1.00 87.69 138 LYS A C 1
ATOM 1118 O O . LYS A 1 138 ? -4.781 -9.863 20.847 1.00 87.69 138 LYS A O 1
ATOM 1123 N N . GLN A 1 139 ? -5.904 -8.193 21.834 1.00 86.25 139 GLN A N 1
ATOM 1124 C CA . GLN A 1 139 ? -6.493 -9.040 22.869 1.00 86.25 139 GLN A CA 1
ATOM 1125 C C . GLN A 1 139 ? -7.381 -10.139 22.269 1.00 86.25 139 GLN A C 1
ATOM 1127 O O . GLN A 1 139 ? -7.217 -11.299 22.631 1.00 86.25 139 GLN A O 1
ATOM 1132 N N . ILE A 1 140 ? -8.255 -9.793 21.318 1.00 85.00 140 ILE A N 1
ATOM 1133 C CA . ILE A 1 140 ? -9.121 -10.759 20.616 1.00 85.00 140 ILE A CA 1
ATOM 1134 C C . ILE A 1 140 ? -8.290 -11.731 19.771 1.00 85.00 140 ILE A C 1
ATOM 1136 O O . ILE A 1 140 ? -8.514 -12.939 19.776 1.00 85.00 140 ILE A O 1
ATOM 1140 N N . PHE A 1 141 ? -7.299 -11.206 19.055 1.00 83.31 141 PHE A N 1
ATOM 1141 C CA . PHE A 1 141 ? -6.422 -12.002 18.206 1.00 83.31 141 PHE A CA 1
ATOM 1142 C C . PHE A 1 141 ? -5.600 -13.020 19.011 1.00 83.31 141 PHE A C 1
ATOM 1144 O O . PHE A 1 141 ? -5.387 -14.136 18.547 1.00 83.31 141 PHE A O 1
ATOM 1151 N N . MET A 1 142 ? -5.165 -12.654 20.222 1.00 79.88 142 MET A N 1
ATOM 1152 C CA . MET A 1 142 ? -4.391 -13.519 21.120 1.00 79.88 142 MET A CA 1
ATOM 1153 C C . MET A 1 142 ? -5.260 -14.499 21.922 1.00 79.88 142 MET A C 1
ATOM 1155 O O . MET A 1 142 ? -4.746 -15.524 22.362 1.00 79.88 142 MET A O 1
ATOM 1159 N N . SER A 1 143 ? -6.546 -14.198 22.139 1.00 78.88 143 SER A N 1
ATOM 1160 C CA . SER A 1 143 ? -7.470 -15.078 22.869 1.00 78.88 143 SER A CA 1
ATOM 1161 C C . SER A 1 143 ? -8.133 -16.144 21.987 1.00 78.88 143 SER A C 1
ATOM 1163 O O . SER A 1 143 ? -8.622 -17.145 22.508 1.00 78.88 143 SER A O 1
ATOM 1165 N N . GLY A 1 144 ? -8.138 -15.967 20.662 1.00 66.06 144 GLY A N 1
ATOM 1166 C CA . GLY A 1 144 ? -8.583 -16.981 19.703 1.00 66.06 144 GLY A CA 1
ATOM 1167 C C . GLY A 1 144 ? -7.553 -18.101 19.503 1.00 66.06 144 GLY A C 1
ATOM 1168 O O . GLY A 1 144 ? -6.351 -17.854 19.555 1.00 66.06 144 GLY A O 1
ATOM 1169 N N . ASN A 1 145 ? -8.023 -19.333 19.252 1.00 57.69 145 ASN A N 1
ATOM 1170 C CA . ASN A 1 145 ? -7.213 -20.538 18.993 1.00 57.69 145 ASN A CA 1
ATOM 1171 C C . ASN A 1 145 ? -5.902 -20.220 18.241 1.00 57.69 145 ASN A C 1
ATOM 1173 O O . ASN A 1 145 ? -5.928 -19.907 17.048 1.00 57.69 145 ASN A O 1
ATOM 1177 N N . GLY A 1 146 ? -4.757 -20.332 18.930 1.00 56.19 146 GLY A N 1
ATOM 1178 C CA . GLY A 1 146 ? -3.447 -19.811 18.497 1.00 56.19 146 GLY A CA 1
ATOM 1179 C C . GLY A 1 146 ? -2.920 -20.280 17.129 1.00 56.19 146 GLY A C 1
ATOM 1180 O O . GLY A 1 146 ? -1.956 -19.714 16.613 1.00 56.19 146 GLY A O 1
ATOM 1181 N N . VAL A 1 147 ? -3.569 -21.262 16.498 1.00 54.12 147 VAL A N 1
ATOM 1182 C CA . VAL A 1 147 ? -3.291 -21.715 15.125 1.00 54.12 147 VAL A CA 1
ATOM 1183 C C . VAL A 1 147 ? -3.578 -20.613 14.092 1.00 54.12 147 VAL A C 1
ATOM 1185 O O . VAL A 1 147 ? -2.776 -20.414 13.180 1.00 54.12 147 VAL A O 1
ATOM 1188 N N . ASN A 1 148 ? -4.651 -19.828 14.261 1.00 72.94 148 ASN A N 1
ATOM 1189 C CA . ASN A 1 148 ? -4.984 -18.741 13.328 1.00 72.94 148 ASN A CA 1
ATOM 1190 C C . ASN A 1 148 ? -3.995 -17.571 13.426 1.00 72.94 148 ASN A C 1
ATOM 1192 O O . ASN A 1 148 ? -3.629 -16.981 12.408 1.00 72.94 148 ASN A O 1
ATOM 1196 N N . GLY A 1 149 ? -3.513 -17.271 14.636 1.00 80.94 149 GLY A N 1
ATOM 1197 C CA . GLY A 1 149 ? -2.549 -16.196 14.856 1.00 80.94 149 GLY A CA 1
ATOM 1198 C C . GLY A 1 149 ? -1.182 -16.486 14.233 1.00 80.94 149 GLY A C 1
ATOM 1199 O O . GLY A 1 149 ? -0.586 -15.609 13.606 1.00 80.94 149 GLY A O 1
ATOM 1200 N N . LYS A 1 150 ? -0.709 -17.735 14.332 1.00 83.56 150 LYS A N 1
ATOM 1201 C CA . LYS A 1 150 ? 0.550 -18.160 13.707 1.00 83.56 150 LYS A CA 1
ATOM 1202 C C . LYS A 1 150 ? 0.494 -18.044 12.181 1.00 83.56 150 LYS A C 1
ATOM 1204 O O . LYS A 1 150 ? 1.361 -17.397 11.600 1.00 83.56 150 LYS A O 1
ATOM 1209 N N . HIS A 1 151 ? -0.552 -18.587 11.552 1.00 86.50 151 HIS A N 1
ATOM 1210 C CA . HIS A 1 151 ? -0.736 -18.523 10.094 1.00 86.50 151 HIS A CA 1
ATOM 1211 C C . HIS A 1 151 ? -0.835 -17.082 9.581 1.00 86.50 151 HIS A C 1
ATOM 1213 O O . HIS A 1 151 ? -0.237 -16.716 8.568 1.00 86.50 151 HIS A O 1
ATOM 1219 N N . PHE A 1 152 ? -1.550 -16.224 10.314 1.00 88.19 152 PHE A N 1
ATOM 1220 C CA . PHE A 1 152 ? -1.624 -14.797 10.013 1.00 88.19 152 PHE A CA 1
ATOM 1221 C C . PHE A 1 152 ? -0.234 -14.141 10.031 1.00 88.19 152 PHE A C 1
ATOM 1223 O O . PHE A 1 152 ? 0.134 -13.426 9.096 1.00 88.19 152 PHE A O 1
ATOM 1230 N N . MET A 1 153 ? 0.561 -14.409 11.071 1.00 89.19 153 MET A N 1
ATOM 1231 C CA . MET A 1 153 ? 1.910 -13.854 11.206 1.00 89.19 153 MET A CA 1
ATOM 1232 C C . MET A 1 153 ? 2.876 -14.388 10.144 1.00 89.19 153 MET A C 1
ATOM 1234 O O . MET A 1 153 ? 3.712 -13.629 9.653 1.00 89.19 153 MET A O 1
ATOM 1238 N N . GLU A 1 154 ? 2.755 -15.655 9.748 1.00 93.19 154 GLU A N 1
ATOM 1239 C CA . GLU A 1 154 ? 3.532 -16.246 8.652 1.00 93.19 154 GLU A CA 1
ATOM 1240 C C . GLU A 1 154 ? 3.262 -15.525 7.329 1.00 93.19 154 GLU A C 1
ATOM 1242 O O . GLU A 1 154 ? 4.204 -15.055 6.685 1.00 93.19 154 GLU A O 1
ATOM 1247 N N . LYS A 1 155 ? 1.988 -15.326 6.974 1.00 94.38 155 LYS A N 1
ATOM 1248 C CA . LYS A 1 155 ? 1.601 -14.549 5.787 1.00 94.38 155 LYS A CA 1
ATOM 1249 C C . LYS A 1 155 ? 2.091 -13.106 5.856 1.00 94.38 155 LYS A C 1
ATOM 1251 O O . LYS A 1 155 ? 2.624 -12.588 4.876 1.00 94.38 155 LYS A O 1
ATOM 1256 N N . LEU A 1 156 ? 1.967 -12.452 7.013 1.00 93.62 156 LEU A N 1
ATOM 1257 C CA . LEU A 1 156 ? 2.456 -11.086 7.194 1.00 93.62 156 LEU A CA 1
ATOM 1258 C C . LEU A 1 156 ? 3.977 -10.995 7.001 1.00 93.62 156 LEU A C 1
ATOM 1260 O O . LEU A 1 156 ? 4.470 -10.068 6.356 1.00 93.62 156 LEU A O 1
ATOM 1264 N N . ASN A 1 157 ? 4.731 -11.957 7.531 1.00 96.06 157 ASN A N 1
ATOM 1265 C CA . ASN A 1 157 ? 6.179 -12.023 7.345 1.00 96.06 157 ASN A CA 1
ATOM 1266 C C . ASN A 1 157 ? 6.551 -12.311 5.885 1.00 96.06 157 ASN A C 1
ATOM 1268 O O . ASN A 1 157 ? 7.494 -11.708 5.368 1.00 96.06 157 ASN A O 1
ATOM 1272 N N . GLN A 1 158 ? 5.779 -13.155 5.197 1.00 98.00 158 GLN A N 1
ATOM 1273 C CA . GLN A 1 158 ? 5.939 -13.387 3.765 1.00 98.00 158 GLN A CA 1
ATOM 1274 C C . GLN A 1 158 ? 5.725 -12.096 2.964 1.00 98.00 158 GLN A C 1
ATOM 1276 O O . GLN A 1 158 ? 6.564 -11.773 2.125 1.00 98.00 158 GLN A O 1
ATOM 1281 N N . ILE A 1 159 ? 4.685 -11.311 3.269 1.00 97.94 159 ILE A N 1
ATOM 1282 C CA . ILE A 1 159 ? 4.455 -10.000 2.640 1.00 97.94 159 ILE A CA 1
ATOM 1283 C C . ILE A 1 159 ? 5.647 -9.065 2.880 1.00 97.94 159 ILE A C 1
ATOM 1285 O O . ILE A 1 159 ? 6.140 -8.452 1.936 1.00 97.94 159 ILE A O 1
ATOM 1289 N N . LYS A 1 160 ? 6.155 -8.964 4.118 1.00 97.94 160 LYS A N 1
ATOM 1290 C CA . LYS A 1 160 ? 7.325 -8.116 4.432 1.00 97.94 160 LYS A CA 1
ATOM 1291 C C . LYS A 1 160 ? 8.541 -8.493 3.592 1.00 97.94 160 LYS A C 1
ATOM 1293 O O . LYS A 1 160 ? 9.195 -7.609 3.038 1.00 97.94 160 LYS A O 1
ATOM 1298 N N . ARG A 1 161 ? 8.827 -9.794 3.483 1.00 98.56 161 ARG A N 1
ATOM 1299 C CA . ARG A 1 161 ? 9.926 -10.306 2.659 1.00 98.56 161 ARG A CA 1
ATOM 1300 C C . ARG A 1 161 ? 9.724 -9.939 1.189 1.00 98.56 161 ARG A C 1
ATOM 1302 O O . ARG A 1 161 ? 10.613 -9.327 0.607 1.00 98.56 161 ARG A O 1
ATOM 1309 N N . LEU A 1 162 ? 8.546 -10.223 0.630 1.00 98.62 162 LEU A N 1
ATOM 1310 C CA . LEU A 1 162 ? 8.233 -9.924 -0.769 1.00 98.62 162 LEU A CA 1
ATOM 1311 C C . LEU A 1 162 ? 8.328 -8.421 -1.072 1.00 98.62 162 LEU A C 1
ATOM 1313 O O . LEU A 1 162 ? 8.868 -8.053 -2.109 1.00 98.62 162 LEU A O 1
ATOM 1317 N N . ARG A 1 163 ? 7.879 -7.541 -0.161 1.00 98.50 163 ARG A N 1
ATOM 1318 C CA . ARG A 1 163 ? 8.010 -6.077 -0.315 1.00 98.50 163 ARG A CA 1
ATOM 1319 C C . ARG A 1 163 ? 9.477 -5.642 -0.409 1.00 98.50 163 ARG A C 1
ATOM 1321 O O . ARG A 1 163 ? 9.811 -4.807 -1.245 1.00 98.50 163 ARG A O 1
ATOM 1328 N N . ASN A 1 164 ? 10.355 -6.221 0.413 1.00 98.50 164 ASN A N 1
ATOM 1329 C CA . ASN A 1 164 ? 11.794 -5.935 0.375 1.00 98.50 164 ASN A CA 1
ATOM 1330 C C . ASN A 1 164 ? 12.465 -6.482 -0.895 1.00 98.50 164 ASN A C 1
ATOM 1332 O O . ASN A 1 164 ? 13.295 -5.806 -1.502 1.00 98.50 164 ASN A O 1
ATOM 1336 N N . GLU A 1 165 ? 12.110 -7.700 -1.307 1.00 98.50 165 GLU A N 1
ATOM 1337 C CA . GLU A 1 165 ? 12.637 -8.328 -2.524 1.00 98.50 165 GLU A CA 1
ATOM 1338 C C . GLU A 1 165 ? 12.195 -7.572 -3.783 1.00 98.50 165 GLU A C 1
ATOM 1340 O O . GLU A 1 165 ? 13.008 -7.353 -4.682 1.00 98.50 165 GLU A O 1
ATOM 1345 N N . MET A 1 166 ? 10.935 -7.129 -3.823 1.00 98.38 166 MET A N 1
ATOM 1346 C CA . MET A 1 166 ? 10.360 -6.321 -4.897 1.00 98.38 166 MET A CA 1
ATOM 1347 C C . MET A 1 166 ? 11.106 -4.992 -5.057 1.00 98.38 166 MET A C 1
ATOM 1349 O O . MET A 1 166 ? 11.571 -4.695 -6.156 1.00 98.38 166 MET A O 1
ATOM 1353 N N . GLU A 1 167 ? 11.294 -4.238 -3.969 1.00 98.38 167 GLU A N 1
ATOM 1354 C CA . GLU A 1 167 ? 12.092 -3.003 -3.977 1.00 98.38 167 GLU A CA 1
ATOM 1355 C C . GLU A 1 167 ? 13.526 -3.268 -4.440 1.00 98.38 167 GLU A C 1
ATOM 1357 O O . GLU A 1 167 ? 14.006 -2.626 -5.369 1.00 98.38 167 GLU A O 1
ATOM 1362 N N . SER A 1 168 ? 14.197 -4.269 -3.865 1.00 97.81 168 SER A N 1
ATOM 1363 C CA . SER A 1 168 ? 15.588 -4.592 -4.214 1.00 97.81 168 SER A CA 1
ATOM 1364 C C . SER A 1 168 ? 15.755 -4.979 -5.688 1.00 97.81 168 SER A C 1
ATOM 1366 O O . SER A 1 168 ? 16.794 -4.729 -6.300 1.00 97.81 168 SER A O 1
ATOM 1368 N N . LYS A 1 169 ? 14.762 -5.653 -6.278 1.00 96.62 169 LYS A N 1
ATOM 1369 C CA . LYS A 1 169 ? 14.750 -5.991 -7.709 1.00 96.62 169 LYS A CA 1
ATOM 1370 C C . LYS A 1 169 ? 14.506 -4.751 -8.561 1.00 96.62 169 LYS A C 1
ATOM 1372 O O . LYS A 1 169 ? 15.261 -4.536 -9.502 1.00 96.62 169 LYS A O 1
ATOM 1377 N N . PHE A 1 170 ? 13.520 -3.932 -8.202 1.00 97.44 170 PHE A N 1
ATOM 1378 C CA . PHE A 1 170 ? 13.221 -2.696 -8.914 1.00 97.44 170 PHE A CA 1
ATOM 1379 C C . PHE A 1 170 ? 14.423 -1.740 -8.919 1.00 97.44 170 PHE A C 1
ATOM 1381 O O . PHE A 1 170 ? 14.870 -1.343 -9.990 1.00 97.44 170 PHE A O 1
ATOM 1388 N N . CYS A 1 171 ? 15.021 -1.464 -7.755 1.00 96.19 171 CYS A N 1
ATOM 1389 C CA . CYS A 1 171 ? 16.162 -0.552 -7.633 1.00 96.19 171 CYS A CA 1
ATOM 1390 C C . CYS A 1 171 ? 17.383 -1.005 -8.448 1.00 96.19 171 CYS A C 1
ATOM 1392 O O . CYS A 1 171 ? 18.100 -0.175 -8.996 1.00 96.19 171 CYS A O 1
ATOM 1394 N N . ARG A 1 172 ? 17.622 -2.320 -8.563 1.00 95.06 172 ARG A N 1
ATOM 1395 C CA . ARG A 1 172 ? 18.709 -2.852 -9.406 1.00 95.06 172 ARG A CA 1
ATOM 1396 C C . ARG A 1 172 ? 18.479 -2.609 -10.892 1.00 95.06 172 ARG A C 1
ATOM 1398 O O . ARG A 1 172 ? 19.444 -2.395 -11.613 1.00 95.06 172 ARG A O 1
ATOM 1405 N N . LEU A 1 173 ? 17.227 -2.660 -11.341 1.00 93.50 173 LEU A N 1
ATOM 1406 C CA . LEU A 1 173 ? 16.872 -2.383 -12.732 1.00 93.50 173 LEU A CA 1
ATOM 1407 C C . LEU A 1 173 ? 16.925 -0.882 -13.020 1.00 93.50 173 LEU A C 1
ATOM 1409 O O . LEU A 1 173 ? 17.423 -0.482 -14.062 1.00 93.50 173 LEU A O 1
ATOM 1413 N N . SER A 1 174 ? 16.474 -0.051 -12.080 1.00 90.44 174 SER A N 1
ATOM 1414 C CA . SER A 1 174 ? 16.435 1.400 -12.259 1.00 90.44 174 SER A CA 1
ATOM 1415 C C . SER A 1 174 ? 17.786 2.097 -12.078 1.00 90.44 174 SER A C 1
ATOM 1417 O O . SER A 1 174 ? 17.894 3.269 -12.405 1.00 90.44 174 SER A O 1
ATOM 1419 N N . ALA A 1 175 ? 18.815 1.421 -11.554 1.00 84.19 175 ALA A N 1
ATOM 1420 C CA . ALA A 1 175 ? 20.133 2.016 -11.297 1.00 84.19 175 ALA A CA 1
ATOM 1421 C C . ALA A 1 175 ? 20.906 2.441 -12.567 1.00 84.19 175 ALA A C 1
ATOM 1423 O O . ALA A 1 175 ? 21.972 3.041 -12.448 1.00 84.19 175 ALA A O 1
ATOM 1424 N N . GLY A 1 176 ? 20.397 2.123 -13.761 1.00 65.75 176 GLY A N 1
ATOM 1425 C CA . GLY A 1 176 ? 20.970 2.517 -15.054 1.00 65.75 176 GLY A CA 1
ATOM 1426 C C . GLY A 1 176 ? 20.021 3.322 -15.946 1.00 65.75 176 GLY A C 1
ATOM 1427 O O . GLY A 1 176 ? 20.268 3.390 -17.149 1.00 65.75 176 GLY A O 1
ATOM 1428 N N . VAL A 1 177 ? 18.936 3.862 -15.376 1.00 60.69 177 VAL A N 1
ATOM 1429 C CA . VAL A 1 177 ? 17.945 4.714 -16.059 1.00 60.69 177 VAL A CA 1
ATOM 1430 C C . VAL A 1 177 ? 18.192 6.178 -15.730 1.00 60.69 177 VAL A C 1
ATOM 1432 O O . VAL A 1 177 ? 18.491 6.467 -14.550 1.00 60.69 177 VAL A O 1
#

Mean predicted aligned error: 5.5 Å

Secondary structure (DSSP, 8-state):
--------TT-SHHHHHHHHHHHHHHHHHTTTTTHHHHHHHHHHHHHHHHHHHHHHHHHHHHTTT-SS-HHHH---PPPHHHHHHHHHHHS---SS---EEE-TTS-EEETTEETTEESS-TTTS-HHHHH---HHHHHHHHHS-THHHHHHHHHHHHHHHHHHHHHHHHHHHHTT-

Foldseek 3Di:
DDPPPPPAQQADPVNVVVVVVLVVVLCVVCVPLCPLLLVLLQLLLVLLVVCQVVVVVLCVVAVLPDPPHVQLPDQDWADPLLQSSCCSPPVDGPPGIFAWDQDPVGGTGTPQQDNVGGVDRLSNDRLCVNPDADPSSVVVLVPPDCVVVVVNVVSNVSSVVSSVVSVVSSCVSSVVD

Radius of gyration: 17.94 Å; Cα contacts (8 Å, |Δi|>4): 155; chains: 1; bounding box: 39×51×44 Å

Sequence (177 aa):
MTSQTTCIPWHNEKEWQEITLFFDTVKRVHATALDPVVQHARQISELFESLSRPMDDLCTVTCINCEDICCQKATIWYDFKDLLYLYFAFGRLPAGQIAKHKDPTGHLQCHKLLPTGCLLSRLERPFVCTWYLCPAQKQIFMSGNGVNGKHFMEKLNQIKRLRNEMESKFCRLSAGV

Nearest PDB structures (foldseek):
  3r9v-assembly1_A  TM=2.348E-01  e=6.476E+00  Shigella flexneri

pLDDT: mean 88.33, std 11.78, range [34.72, 98.62]